Protein AF-A0A3L8PJF3-F1 (afdb_monomer_lite)

pLDDT: mean 75.53, std 24.1, range [25.02, 98.31]

Sequence (290 aa):
MTTEPALDAVAVATTVAVLASYVGVGGVGAWSGGLLLGVTAGIAARLGVRQVAVDRGLAPLRPAGDRLRGRIYVETRIRAPLDRVWALTQEPEQHARWDLRFGRIEPVGSDAGALRFSYSTLGVAGQGVHVGDRWRQSGGATSSLRFASSHRLSPIAEGAGYWRYEPSGEGLRFLTGYDYRPRYPHIDLVFRPLMAWATAWSFDRLRLWAERHQRPGRSLVVAFADFGVRCATVAVAGVAGDGLTAAAAAILMRWVPVLPCVPSASRCLRHPPDARSGTAPQALATLEDA

Structure (mmCIF, N/CA/C/O backbone):
data_AF-A0A3L8PJF3-F1
#
_entry.id   AF-A0A3L8PJF3-F1
#
loop_
_atom_site.group_PDB
_atom_site.id
_atom_site.type_symbol
_atom_site.label_atom_id
_atom_site.label_alt_id
_atom_site.label_comp_id
_atom_site.label_asym_id
_atom_site.label_entity_id
_atom_site.label_seq_id
_atom_site.pdbx_PDB_ins_code
_atom_site.Cartn_x
_atom_site.Cartn_y
_atom_site.Cartn_z
_atom_site.occupancy
_atom_site.B_iso_or_equiv
_atom_site.auth_seq_id
_atom_site.auth_comp_id
_atom_site.auth_asym_id
_atom_site.auth_atom_id
_atom_site.pdbx_PDB_model_num
ATOM 1 N N . MET A 1 1 ? 47.498 5.728 -20.083 1.00 35.44 1 MET A N 1
ATOM 2 C CA . MET A 1 1 ? 46.349 6.653 -20.114 1.00 35.44 1 MET A CA 1
ATOM 3 C C . MET A 1 1 ? 45.293 6.008 -20.995 1.00 35.44 1 MET A C 1
ATOM 5 O O . MET A 1 1 ? 45.396 6.083 -22.209 1.00 35.44 1 MET A O 1
ATOM 9 N N . THR A 1 2 ? 44.378 5.253 -20.396 1.00 27.25 2 THR A N 1
ATOM 10 C CA . THR A 1 2 ? 43.289 4.555 -21.095 1.00 27.25 2 THR A CA 1
ATOM 11 C C . THR A 1 2 ? 42.023 4.836 -20.306 1.00 27.25 2 THR A C 1
ATOM 13 O O . THR A 1 2 ? 41.917 4.462 -19.141 1.00 27.25 2 THR A O 1
ATOM 16 N N . THR A 1 3 ? 41.140 5.605 -20.927 1.00 31.31 3 THR A N 1
ATOM 17 C CA . THR A 1 3 ? 39.833 6.044 -20.442 1.00 31.31 3 THR A CA 1
ATOM 18 C C . THR A 1 3 ? 38.903 4.854 -20.199 1.00 31.31 3 THR A C 1
ATOM 20 O O . THR A 1 3 ? 38.821 3.959 -21.039 1.00 31.31 3 THR A O 1
ATOM 23 N N . GLU A 1 4 ? 38.205 4.863 -19.059 1.00 28.17 4 GLU A N 1
ATOM 24 C CA . GLU A 1 4 ? 37.048 4.005 -18.765 1.00 28.17 4 GLU A CA 1
ATOM 25 C C . GLU A 1 4 ? 36.000 4.073 -19.889 1.00 28.17 4 GLU A C 1
ATOM 27 O O . GLU A 1 4 ? 35.757 5.163 -20.419 1.00 28.17 4 GLU A O 1
ATOM 32 N N . PRO A 1 5 ? 35.292 2.975 -20.212 1.00 33.34 5 PRO A N 1
ATOM 33 C CA . PRO A 1 5 ? 34.016 3.098 -20.886 1.00 33.34 5 PRO A CA 1
ATOM 34 C C . PRO A 1 5 ? 32.988 3.586 -19.860 1.00 33.34 5 PRO A C 1
ATOM 36 O O . PRO A 1 5 ? 32.660 2.892 -18.897 1.00 33.34 5 PRO A O 1
ATOM 39 N N . ALA A 1 6 ? 32.497 4.805 -20.075 1.00 33.62 6 ALA A N 1
ATOM 40 C CA . ALA A 1 6 ? 31.313 5.329 -19.423 1.00 33.62 6 ALA A CA 1
ATOM 41 C C . ALA A 1 6 ? 30.165 4.323 -19.597 1.00 33.62 6 ALA A C 1
ATOM 43 O O . ALA A 1 6 ? 29.624 4.163 -20.686 1.00 33.62 6 ALA A O 1
ATOM 44 N N . LEU A 1 7 ? 29.804 3.624 -18.520 1.00 34.00 7 LEU A N 1
ATOM 45 C CA . LEU A 1 7 ? 28.511 2.960 -18.417 1.00 34.00 7 LEU A CA 1
ATOM 46 C C . LEU A 1 7 ? 27.452 4.062 -18.511 1.00 34.00 7 LEU A C 1
ATOM 48 O O . LEU A 1 7 ? 27.273 4.861 -17.592 1.00 34.00 7 LEU A O 1
ATOM 52 N N . ASP A 1 8 ? 26.852 4.136 -19.696 1.00 36.09 8 ASP A N 1
ATOM 53 C CA . ASP A 1 8 ? 26.088 5.256 -20.218 1.00 36.09 8 ASP A CA 1
ATOM 54 C C . ASP A 1 8 ? 25.075 5.823 -19.223 1.00 36.09 8 ASP A C 1
ATOM 56 O O . ASP A 1 8 ? 24.113 5.167 -18.809 1.00 36.09 8 ASP A O 1
ATOM 60 N N . ALA A 1 9 ? 25.223 7.116 -18.928 1.00 29.33 9 ALA A N 1
ATOM 61 C CA . ALA A 1 9 ? 24.241 7.918 -18.200 1.00 29.33 9 ALA A CA 1
ATOM 62 C C . ALA A 1 9 ? 22.819 7.801 -18.798 1.00 29.33 9 ALA A C 1
ATOM 64 O O . ALA A 1 9 ? 21.826 7.971 -18.089 1.00 29.33 9 ALA A O 1
ATOM 65 N N . VAL A 1 10 ? 22.716 7.439 -20.082 1.00 31.62 10 VAL A N 1
ATOM 66 C CA . VAL A 1 10 ? 21.469 7.149 -20.803 1.00 31.62 10 VAL A CA 1
ATOM 67 C C . VAL A 1 10 ? 20.796 5.863 -20.304 1.00 31.62 10 VAL A C 1
ATOM 69 O O . VAL A 1 10 ? 19.583 5.861 -20.094 1.00 31.62 10 VAL A O 1
ATOM 72 N N . ALA A 1 11 ? 21.543 4.790 -20.027 1.00 31.17 11 ALA A N 1
ATOM 73 C CA . ALA A 1 11 ? 20.995 3.535 -19.500 1.00 31.17 11 ALA A CA 1
ATOM 74 C C . ALA A 1 11 ? 20.470 3.702 -18.061 1.00 31.17 11 ALA A C 1
ATOM 76 O O . ALA A 1 11 ? 19.409 3.179 -17.697 1.00 31.17 11 ALA A O 1
ATOM 77 N N . VAL A 1 12 ? 21.168 4.513 -17.260 1.00 33.22 12 VAL A N 1
ATOM 78 C CA . VAL A 1 12 ? 20.755 4.872 -15.896 1.00 33.22 12 VAL A CA 1
ATOM 79 C C . VAL A 1 12 ? 19.502 5.754 -15.916 1.00 33.22 12 VAL A C 1
ATOM 81 O O . VAL A 1 12 ? 18.532 5.454 -15.220 1.00 33.22 12 VAL A O 1
ATOM 84 N N . ALA A 1 13 ? 19.462 6.792 -16.758 1.00 30.42 13 ALA A N 1
ATOM 85 C CA . ALA A 1 13 ? 18.288 7.654 -16.915 1.00 30.42 13 ALA A CA 1
ATOM 86 C C . ALA A 1 13 ? 17.052 6.880 -17.412 1.00 30.42 13 ALA A C 1
ATOM 88 O O . ALA A 1 13 ? 15.938 7.099 -16.932 1.00 30.42 13 ALA A O 1
ATOM 89 N N . THR A 1 14 ? 17.258 5.916 -18.310 1.00 33.94 14 THR A N 1
ATOM 90 C CA . THR A 1 14 ? 16.206 5.056 -18.865 1.00 33.94 14 THR A CA 1
ATOM 91 C C . THR A 1 14 ? 15.638 4.102 -17.812 1.00 33.94 14 THR A C 1
ATOM 93 O O . THR A 1 14 ? 14.421 3.983 -17.668 1.00 33.94 14 THR A O 1
ATOM 96 N N . THR A 1 15 ? 16.496 3.500 -16.986 1.00 35.62 15 THR A N 1
ATOM 97 C CA . THR A 1 15 ? 16.074 2.653 -15.855 1.00 35.62 15 THR A CA 1
ATOM 98 C C . THR A 1 15 ? 15.269 3.453 -14.822 1.00 35.62 15 THR A C 1
ATOM 100 O O . THR A 1 15 ? 14.245 2.989 -14.318 1.00 35.62 15 THR A O 1
ATOM 103 N N . VAL A 1 16 ? 15.674 4.699 -14.554 1.00 36.19 16 VAL A N 1
ATOM 104 C CA . VAL A 1 16 ? 14.962 5.617 -13.649 1.00 36.19 16 VAL A CA 1
ATOM 105 C C . VAL A 1 16 ? 13.602 6.042 -14.220 1.00 36.19 16 VAL A C 1
ATOM 107 O O . VAL A 1 16 ? 12.627 6.111 -13.472 1.00 36.19 16 VAL A O 1
ATOM 110 N N . ALA A 1 17 ? 13.484 6.256 -15.534 1.00 32.19 17 ALA A N 1
ATOM 111 C CA . ALA A 1 17 ? 12.207 6.548 -16.192 1.00 32.19 17 ALA A CA 1
ATOM 112 C C . ALA A 1 17 ? 11.227 5.354 -16.150 1.00 32.19 17 ALA A C 1
ATOM 114 O O . ALA A 1 17 ? 10.015 5.539 -15.984 1.00 32.19 17 ALA A O 1
ATOM 115 N N . VAL A 1 18 ? 11.738 4.120 -16.225 1.00 38.31 18 VAL A N 1
ATOM 116 C CA . VAL A 1 18 ? 10.933 2.892 -16.087 1.00 38.31 18 VAL A CA 1
ATOM 117 C C . VAL A 1 18 ? 10.467 2.677 -14.637 1.00 38.31 18 VAL A C 1
ATOM 119 O O . VAL A 1 18 ? 9.316 2.313 -14.395 1.00 38.31 18 VAL A O 1
ATOM 122 N N . LEU A 1 19 ? 11.300 3.009 -13.647 1.00 40.03 19 LEU A N 1
ATOM 123 C CA . LEU A 1 19 ? 10.879 3.041 -12.241 1.00 40.03 19 LEU A CA 1
ATOM 124 C C . LEU A 1 19 ? 9.824 4.136 -11.991 1.00 40.03 19 LEU A C 1
ATOM 126 O O . LEU A 1 19 ? 8.804 3.880 -11.352 1.00 40.03 19 LEU A O 1
ATOM 130 N N . ALA A 1 20 ? 10.004 5.335 -12.552 1.00 40.22 20 ALA A N 1
ATOM 131 C CA . ALA A 1 20 ? 9.060 6.448 -12.405 1.00 40.22 20 ALA A CA 1
ATOM 132 C C . ALA A 1 20 ? 7.691 6.177 -13.062 1.00 40.22 20 ALA A C 1
ATOM 134 O O . ALA A 1 20 ? 6.655 6.612 -12.548 1.00 40.22 20 ALA A O 1
ATOM 135 N N . SER A 1 21 ? 7.663 5.426 -14.167 1.00 39.44 21 SER A N 1
ATOM 136 C CA . SER A 1 21 ? 6.420 5.033 -14.848 1.00 39.44 21 SER A CA 1
ATOM 137 C C . SER A 1 21 ? 5.607 3.989 -14.073 1.00 39.44 21 SER A C 1
ATOM 139 O O . SER A 1 21 ? 4.381 4.006 -14.173 1.00 39.44 21 SER A O 1
ATOM 141 N N . TYR A 1 22 ? 6.231 3.180 -13.208 1.00 37.09 22 TYR A N 1
ATOM 142 C CA . TYR A 1 22 ? 5.516 2.317 -12.253 1.00 37.09 22 TYR A CA 1
ATOM 143 C C . TYR A 1 22 ? 4.959 3.071 -11.040 1.00 37.09 22 TYR A C 1
ATOM 145 O O . TYR A 1 22 ? 3.891 2.723 -10.526 1.00 37.09 22 TYR A O 1
ATOM 153 N N . VAL A 1 23 ? 5.655 4.115 -10.580 1.00 41.84 23 VAL A N 1
ATOM 154 C CA . VAL A 1 23 ? 5.246 4.891 -9.394 1.00 41.84 23 VAL A CA 1
ATOM 155 C C . VAL A 1 23 ? 4.112 5.878 -9.720 1.00 41.84 23 VAL A C 1
ATOM 157 O O . VAL A 1 23 ? 3.383 6.310 -8.827 1.00 41.84 23 VAL A O 1
ATOM 160 N N . GLY A 1 24 ? 3.861 6.180 -10.999 1.00 36.53 24 GLY A N 1
ATOM 161 C CA . GLY A 1 24 ? 2.730 7.024 -11.396 1.00 36.53 24 GLY A CA 1
ATOM 162 C C . GLY A 1 24 ? 2.771 8.404 -10.734 1.00 36.53 24 GLY A C 1
ATOM 163 O O . GLY A 1 24 ? 1.733 8.922 -10.325 1.00 36.53 24 GLY A O 1
ATOM 164 N N . VAL A 1 25 ? 3.965 8.990 -10.592 1.00 38.72 25 VAL A N 1
ATOM 165 C CA . VAL A 1 25 ? 4.113 10.370 -10.117 1.00 38.72 25 VAL A CA 1
ATOM 166 C C . VAL A 1 25 ? 3.904 11.291 -11.313 1.00 38.72 25 VAL A C 1
ATOM 168 O O . VAL A 1 25 ? 4.781 11.481 -12.156 1.00 38.72 25 VAL A O 1
ATOM 171 N N . GLY A 1 26 ? 2.692 11.825 -11.433 1.00 30.09 26 GLY A N 1
ATOM 172 C CA . GLY A 1 26 ? 2.465 13.036 -12.205 1.00 30.09 26 GLY A CA 1
ATOM 173 C C . GLY A 1 26 ? 3.088 14.210 -11.457 1.00 30.09 26 GLY A C 1
ATOM 174 O O . GLY A 1 26 ? 2.596 14.577 -10.398 1.00 30.09 26 GLY A O 1
ATOM 175 N N . GLY A 1 27 ? 4.165 14.765 -12.014 1.00 31.06 27 GLY A N 1
ATOM 176 C CA . GLY A 1 27 ? 4.664 16.099 -11.687 1.00 31.06 27 GLY A CA 1
ATOM 177 C C . GLY A 1 27 ? 5.506 16.221 -10.420 1.00 31.06 27 GLY A C 1
ATOM 178 O O . GLY A 1 27 ? 5.014 16.733 -9.431 1.00 31.06 27 GLY A O 1
ATOM 179 N N . VAL A 1 28 ? 6.794 15.871 -10.490 1.00 29.72 28 VAL A N 1
ATOM 180 C CA . VAL A 1 28 ? 7.882 16.660 -9.878 1.00 29.72 28 VAL A CA 1
ATOM 181 C C . VAL A 1 28 ? 9.132 16.443 -10.733 1.00 29.72 28 VAL A C 1
ATOM 183 O O . VAL A 1 28 ? 9.409 15.317 -11.147 1.00 29.72 28 VAL A O 1
ATOM 186 N N . GLY A 1 29 ? 9.827 17.533 -11.058 1.00 25.98 29 GLY A N 1
ATOM 187 C CA . GLY A 1 29 ? 11.026 17.545 -11.888 1.00 25.98 29 GLY A CA 1
ATOM 188 C C . GLY A 1 29 ? 12.143 16.636 -11.374 1.00 25.98 29 GLY A C 1
ATOM 189 O O . GLY A 1 29 ? 12.217 16.302 -10.194 1.00 25.98 29 GLY A O 1
ATOM 190 N N . ALA A 1 30 ? 12.983 16.236 -12.327 1.00 28.84 30 ALA A N 1
ATOM 191 C CA . ALA A 1 30 ? 14.183 15.426 -12.181 1.00 28.84 30 ALA A CA 1
ATOM 192 C C . ALA A 1 30 ? 14.986 15.744 -10.914 1.00 28.84 30 ALA A C 1
ATOM 194 O O . ALA A 1 30 ? 15.246 16.912 -10.697 1.00 28.84 30 ALA A O 1
ATOM 195 N N . TRP A 1 31 ? 15.377 14.716 -10.145 1.00 25.02 31 TRP A N 1
ATOM 196 C CA . TRP A 1 31 ? 16.710 14.486 -9.551 1.00 25.02 31 TRP A CA 1
ATOM 197 C C . TRP A 1 31 ? 16.742 13.071 -8.913 1.00 25.02 31 TRP A C 1
ATOM 199 O O . TRP A 1 31 ? 16.015 12.769 -7.971 1.00 25.02 31 TRP A O 1
ATOM 209 N N . SER A 1 32 ? 17.580 12.197 -9.489 1.00 29.42 32 SER A N 1
ATOM 210 C CA . SER A 1 32 ? 18.227 10.996 -8.911 1.00 29.42 32 SER A CA 1
ATOM 211 C C . SER A 1 32 ? 17.404 9.996 -8.065 1.00 29.42 32 SER A C 1
ATOM 213 O O . SER A 1 32 ? 17.525 9.939 -6.844 1.00 29.42 32 SER A O 1
ATOM 215 N N . GLY A 1 33 ? 16.701 9.071 -8.733 1.00 27.11 33 GLY A N 1
ATOM 216 C CA . GLY A 1 33 ? 16.099 7.856 -8.144 1.00 27.11 33 GLY A CA 1
ATOM 217 C C . GLY A 1 33 ? 17.041 6.642 -8.040 1.00 27.11 33 GLY A C 1
ATOM 218 O O . GLY A 1 33 ? 16.577 5.507 -8.076 1.00 27.11 33 GLY A O 1
ATOM 219 N N . GLY A 1 34 ? 18.357 6.867 -7.957 1.00 29.66 34 GLY A N 1
ATOM 220 C CA . GLY A 1 34 ? 19.388 5.817 -7.990 1.00 29.66 34 GLY A CA 1
ATOM 221 C C . GLY A 1 34 ? 19.959 5.380 -6.634 1.00 29.66 34 GLY A C 1
ATOM 222 O O . GLY A 1 34 ? 20.852 4.544 -6.613 1.00 29.66 34 GLY A O 1
ATOM 223 N N . LEU A 1 35 ? 19.489 5.915 -5.499 1.00 30.55 35 LEU A N 1
ATOM 224 C CA . LEU A 1 35 ? 20.190 5.743 -4.212 1.00 30.55 35 LEU A CA 1
ATOM 225 C C . LEU A 1 35 ? 19.340 5.216 -3.038 1.00 30.55 35 LEU A C 1
ATOM 227 O O . LEU A 1 35 ? 19.853 5.102 -1.927 1.00 30.55 35 LEU A O 1
ATOM 231 N N . LEU A 1 36 ? 18.060 4.872 -3.239 1.00 29.52 36 LEU A N 1
ATOM 232 C CA . LEU A 1 36 ? 17.155 4.588 -2.109 1.00 29.52 36 LEU A CA 1
ATOM 233 C C . LEU A 1 36 ? 17.135 3.134 -1.598 1.00 29.52 36 LEU A C 1
ATOM 235 O O . LEU A 1 36 ? 16.517 2.877 -0.569 1.00 29.52 36 LEU A O 1
ATOM 239 N N . LEU A 1 37 ? 17.817 2.192 -2.259 1.00 33.16 37 LEU A N 1
ATOM 240 C CA . LEU A 1 37 ? 17.899 0.790 -1.803 1.00 33.16 37 LEU A CA 1
ATOM 241 C C . LEU A 1 37 ? 19.305 0.361 -1.340 1.00 33.16 37 LEU A C 1
ATOM 243 O O . LEU A 1 37 ? 19.429 -0.647 -0.652 1.00 33.16 37 LEU A O 1
ATOM 247 N N . GLY A 1 38 ? 20.357 1.132 -1.651 1.00 27.36 38 GLY A N 1
ATOM 248 C CA . GLY A 1 38 ? 21.744 0.810 -1.271 1.00 27.36 38 GLY A CA 1
ATOM 249 C C . GLY A 1 38 ? 22.251 1.481 0.014 1.00 27.36 38 GLY A C 1
ATOM 250 O O . GLY A 1 38 ? 23.134 0.946 0.681 1.00 27.36 38 GLY A O 1
ATOM 251 N N . VAL A 1 39 ? 21.696 2.634 0.407 1.00 33.47 39 VAL A N 1
ATOM 252 C CA . VAL A 1 39 ? 22.248 3.444 1.516 1.00 33.47 39 VAL A CA 1
ATOM 253 C C . VAL A 1 39 ? 21.739 3.007 2.894 1.00 33.47 39 VAL A C 1
ATOM 255 O O . VAL A 1 39 ? 22.465 3.103 3.881 1.00 33.47 39 VAL A O 1
ATOM 258 N N . THR A 1 40 ? 20.533 2.448 2.989 1.00 32.94 40 THR A N 1
ATOM 259 C CA . THR A 1 40 ? 19.962 1.987 4.266 1.00 32.94 40 THR A CA 1
ATOM 260 C C . THR A 1 40 ? 20.614 0.703 4.786 1.00 32.94 40 THR A C 1
ATOM 262 O O . THR A 1 40 ? 20.827 0.583 5.991 1.00 32.94 40 THR A O 1
ATOM 265 N N . ALA A 1 41 ? 21.019 -0.218 3.904 1.00 33.25 41 ALA A N 1
ATOM 266 C CA . ALA A 1 41 ? 21.713 -1.448 4.299 1.00 33.25 41 ALA A CA 1
ATOM 267 C C . ALA A 1 41 ? 23.195 -1.212 4.672 1.00 33.25 41 ALA A C 1
ATOM 269 O O . ALA A 1 41 ? 23.709 -1.844 5.593 1.00 33.25 41 ALA A O 1
ATOM 270 N N . GLY A 1 42 ? 23.872 -0.259 4.016 1.00 27.48 42 GLY A N 1
ATOM 271 C CA . GLY A 1 42 ? 25.294 0.034 4.253 1.00 27.48 42 GLY A CA 1
ATOM 272 C C . GLY A 1 42 ? 25.599 0.776 5.563 1.00 27.48 42 GLY A C 1
ATOM 273 O O . GLY A 1 42 ? 26.692 0.635 6.111 1.00 27.48 42 GLY A O 1
ATOM 274 N N . ILE A 1 43 ? 24.642 1.538 6.104 1.00 38.72 43 ILE A N 1
ATOM 275 C CA . ILE A 1 43 ? 24.817 2.285 7.365 1.00 38.72 43 ILE A CA 1
ATOM 276 C C . ILE A 1 43 ? 24.548 1.392 8.590 1.00 38.72 43 ILE A C 1
ATOM 278 O O . ILE A 1 43 ? 25.207 1.540 9.620 1.00 38.72 43 ILE A O 1
ATOM 282 N N . ALA A 1 44 ? 23.644 0.412 8.473 1.00 35.59 44 ALA A N 1
ATOM 283 C CA . ALA A 1 44 ? 23.288 -0.496 9.566 1.00 35.59 44 ALA A CA 1
ATOM 284 C C . ALA A 1 44 ? 24.449 -1.417 9.995 1.00 35.59 44 ALA A C 1
ATOM 286 O O . ALA A 1 44 ? 24.601 -1.696 11.182 1.00 35.59 44 ALA A O 1
ATOM 287 N N . ALA A 1 45 ? 25.319 -1.821 9.063 1.00 33.69 45 ALA A N 1
ATOM 288 C CA . ALA A 1 45 ? 26.478 -2.666 9.366 1.00 33.69 45 ALA A CA 1
ATOM 289 C C . ALA A 1 45 ? 27.615 -1.926 10.105 1.00 33.69 45 ALA A C 1
ATOM 291 O O . ALA A 1 45 ? 28.467 -2.569 10.713 1.00 33.69 45 ALA A O 1
ATOM 292 N N . ARG A 1 46 ? 27.640 -0.582 10.082 1.00 35.34 46 ARG A N 1
ATOM 293 C CA . ARG A 1 46 ? 28.743 0.229 10.637 1.00 35.34 46 ARG A CA 1
ATOM 294 C C . ARG A 1 46 ? 28.509 0.794 12.040 1.00 35.34 46 ARG A C 1
ATOM 296 O O . ARG A 1 46 ? 29.457 1.309 12.619 1.00 35.34 46 ARG A O 1
ATOM 303 N N . LEU A 1 47 ? 27.295 0.726 12.595 1.00 34.91 47 LEU A N 1
ATOM 304 C CA . LEU A 1 47 ? 26.941 1.515 13.790 1.00 34.91 47 LEU A CA 1
ATOM 305 C C . LEU A 1 47 ? 26.751 0.744 15.105 1.00 34.91 47 LEU A C 1
ATOM 307 O O . LEU A 1 47 ? 26.372 1.378 16.083 1.00 34.91 47 LEU A O 1
ATOM 311 N N . GLY A 1 48 ? 27.043 -0.562 15.173 1.00 33.38 48 GLY A N 1
ATOM 312 C CA . GLY A 1 48 ? 27.256 -1.286 16.445 1.00 33.38 48 GLY A CA 1
ATOM 313 C C . GLY A 1 48 ? 26.280 -0.937 17.584 1.00 33.38 48 GLY A C 1
ATOM 314 O O . GLY A 1 48 ? 26.706 -0.634 18.698 1.00 33.38 48 GLY A O 1
ATOM 315 N N . VAL A 1 49 ? 24.975 -0.896 17.298 1.00 35.31 49 VAL A N 1
ATOM 316 C CA . VAL A 1 49 ? 23.992 -0.260 18.187 1.00 35.31 49 VAL A CA 1
ATOM 317 C C . VAL A 1 49 ? 23.647 -1.176 19.365 1.00 35.31 49 VAL A C 1
ATOM 319 O O . VAL A 1 49 ? 22.912 -2.150 19.213 1.00 35.31 49 VAL A O 1
ATOM 322 N N . ARG A 1 50 ? 24.136 -0.831 20.564 1.00 29.05 50 ARG A N 1
ATOM 323 C CA . ARG A 1 50 ? 23.557 -1.282 21.841 1.00 29.05 50 ARG A CA 1
ATOM 324 C C . ARG A 1 50 ? 22.287 -0.481 22.150 1.00 29.05 50 ARG A C 1
ATOM 326 O O . ARG A 1 50 ? 22.215 0.712 21.857 1.00 29.05 50 ARG A O 1
ATOM 333 N N . GLN A 1 51 ? 21.292 -1.152 22.734 1.00 28.02 51 GLN A N 1
ATOM 334 C CA . GLN A 1 51 ? 20.016 -0.554 23.128 1.00 28.02 51 GLN A CA 1
ATOM 335 C C . GLN A 1 51 ? 20.219 0.595 24.123 1.00 28.02 51 GLN A C 1
ATOM 337 O O . GLN A 1 51 ? 20.917 0.443 25.121 1.00 28.02 51 GLN A O 1
ATOM 342 N N . VAL A 1 52 ? 19.564 1.726 23.863 1.00 29.47 52 VAL A N 1
ATOM 343 C CA . VAL A 1 52 ? 19.387 2.804 24.839 1.00 29.47 52 VAL A CA 1
ATOM 344 C C . VAL A 1 52 ? 17.890 2.936 25.079 1.00 29.47 52 VAL A C 1
ATOM 346 O O . VAL A 1 52 ? 17.136 3.220 24.148 1.00 29.47 52 VAL A O 1
ATOM 349 N N . ALA A 1 53 ? 17.472 2.695 26.319 1.00 30.55 53 ALA A N 1
ATOM 350 C CA . ALA A 1 53 ? 16.142 3.033 26.798 1.00 30.55 53 ALA A CA 1
ATOM 351 C C . ALA A 1 53 ? 16.018 4.559 26.852 1.00 30.55 53 ALA A C 1
ATOM 353 O O . ALA A 1 53 ? 16.882 5.214 27.434 1.00 30.55 53 ALA A O 1
ATOM 354 N N . VAL A 1 54 ? 14.974 5.131 26.248 1.00 32.91 54 VAL A N 1
ATOM 355 C CA . VAL A 1 54 ? 14.654 6.548 26.442 1.00 32.91 54 VAL A CA 1
ATOM 356 C C . VAL A 1 54 ? 13.164 6.730 26.693 1.00 32.91 54 VAL A C 1
ATOM 358 O O . VAL A 1 54 ? 12.317 6.324 25.901 1.00 32.91 54 VAL A O 1
ATOM 361 N N . ASP A 1 55 ? 12.968 7.338 27.854 1.00 28.47 55 ASP A N 1
ATOM 362 C CA . ASP A 1 55 ? 11.871 8.049 28.490 1.00 28.47 55 ASP A CA 1
ATOM 363 C C . ASP A 1 55 ? 10.549 8.324 27.760 1.00 28.47 55 ASP A C 1
ATOM 365 O O . ASP A 1 55 ? 10.480 8.718 26.593 1.00 28.47 55 ASP A O 1
ATOM 369 N N . ARG A 1 56 ? 9.483 8.194 28.559 1.00 40.06 56 ARG A N 1
ATOM 370 C CA . ARG A 1 56 ? 8.084 8.485 2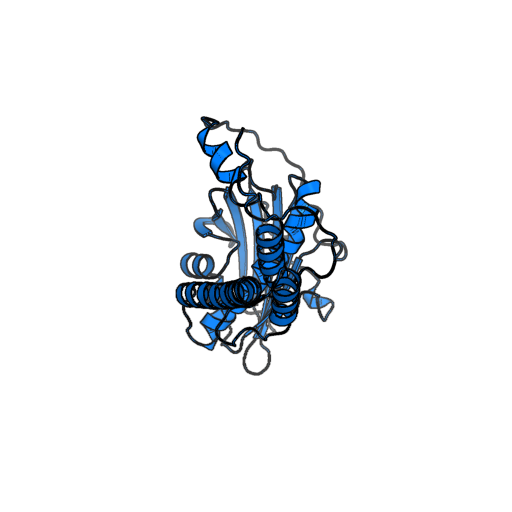8.238 1.00 40.06 56 ARG A CA 1
ATOM 371 C C . ARG A 1 56 ? 7.818 9.980 28.416 1.00 40.06 56 ARG A C 1
ATOM 373 O O . ARG A 1 56 ? 7.803 10.475 29.536 1.00 40.06 56 ARG A O 1
ATOM 380 N N . GLY A 1 57 ? 7.526 10.681 27.326 1.00 34.31 57 GLY A N 1
ATOM 381 C CA . GLY A 1 57 ? 7.014 12.049 27.398 1.00 34.31 57 GLY A CA 1
ATOM 382 C C . GLY A 1 57 ? 7.036 12.750 26.050 1.00 34.31 57 GLY A C 1
ATOM 383 O O . GLY A 1 57 ? 7.925 13.553 25.789 1.00 34.31 57 GLY A O 1
ATOM 384 N N . LEU A 1 58 ? 6.075 12.449 25.175 1.00 39.50 58 LEU A N 1
ATOM 385 C CA . LEU A 1 58 ? 5.893 13.171 23.914 1.00 39.50 58 LEU A CA 1
ATOM 386 C C . LEU A 1 58 ? 4.429 13.586 23.752 1.00 39.50 58 LEU A C 1
ATOM 388 O O . LEU A 1 58 ? 3.518 12.847 24.110 1.00 39.50 58 LEU A O 1
ATOM 392 N N . ALA A 1 59 ? 4.246 14.818 23.276 1.00 35.53 59 ALA A N 1
ATOM 393 C CA . ALA A 1 59 ? 2.967 15.512 23.194 1.00 35.53 59 ALA A CA 1
ATOM 394 C C . ALA A 1 59 ? 1.943 14.781 22.296 1.00 35.53 59 ALA A C 1
ATOM 396 O O . ALA A 1 59 ? 2.343 14.200 21.287 1.00 35.53 59 ALA A O 1
ATOM 397 N N . PRO A 1 60 ? 0.636 14.861 22.616 1.00 37.69 60 PRO A N 1
ATOM 398 C CA . PRO A 1 60 ? -0.407 14.126 21.907 1.00 37.69 60 PRO A CA 1
ATOM 399 C C . PRO A 1 60 ? -0.579 14.570 20.447 1.00 37.69 60 PRO A C 1
ATOM 401 O O . PRO A 1 60 ? -0.412 15.742 20.093 1.00 37.69 60 PRO A O 1
ATOM 404 N N . LEU A 1 61 ? -0.974 13.609 19.606 1.00 48.25 61 LEU A N 1
ATOM 405 C CA . LEU A 1 61 ? -1.364 13.812 18.210 1.00 48.25 61 LEU A CA 1
ATOM 406 C C . LEU A 1 61 ? -2.429 14.916 18.077 1.00 48.25 61 LEU A C 1
ATOM 408 O O . LEU A 1 61 ? -3.372 14.995 18.867 1.00 48.25 61 LEU A O 1
ATOM 412 N N . ARG A 1 62 ? -2.317 15.745 17.027 1.00 46.00 62 ARG A N 1
ATOM 413 C CA . ARG A 1 62 ? -3.348 16.743 16.690 1.00 46.00 62 ARG A CA 1
ATOM 414 C C . ARG A 1 62 ? -4.718 16.056 16.544 1.00 46.00 62 ARG A C 1
ATOM 416 O O . ARG A 1 62 ? -4.790 15.006 15.900 1.00 46.00 62 ARG A O 1
ATOM 423 N N . PRO A 1 63 ? -5.800 16.634 17.100 1.00 39.53 63 PRO A N 1
ATOM 424 C CA . PRO A 1 63 ? -7.113 16.005 17.090 1.00 39.53 63 PRO A CA 1
ATOM 425 C C . PRO A 1 63 ? -7.598 15.723 15.665 1.00 39.53 63 PRO A C 1
ATOM 427 O O . PRO A 1 63 ? -7.367 16.496 14.732 1.00 39.53 63 PRO A O 1
ATOM 430 N N . ALA A 1 64 ? -8.302 14.600 15.514 1.00 44.53 64 ALA A N 1
ATOM 431 C CA . ALA A 1 64 ? -8.906 14.131 14.273 1.00 44.53 64 ALA A CA 1
ATOM 432 C C . ALA A 1 64 ? -10.108 15.008 13.859 1.00 44.53 64 ALA A C 1
ATOM 434 O O . ALA A 1 64 ? -11.240 14.541 13.833 1.00 44.53 64 ALA A O 1
ATOM 435 N N . GLY A 1 65 ? -9.869 16.284 13.557 1.00 36.72 65 GLY A N 1
ATOM 436 C CA . GLY A 1 65 ? -10.911 17.248 13.193 1.00 36.72 65 GLY A CA 1
ATOM 437 C C . GLY A 1 65 ? -10.567 18.168 12.022 1.00 36.72 65 GLY A C 1
ATOM 438 O O . GLY A 1 65 ? -11.480 18.743 11.438 1.00 36.72 65 GLY A O 1
ATOM 439 N N . ASP A 1 66 ? -9.295 18.286 11.627 1.00 41.50 66 ASP A N 1
ATOM 440 C CA . ASP A 1 66 ? -8.897 19.282 10.628 1.00 41.50 66 ASP A CA 1
ATOM 441 C C . ASP A 1 66 ? -8.869 18.737 9.189 1.00 41.50 66 ASP A C 1
ATOM 443 O O . ASP A 1 66 ? -8.431 17.617 8.905 1.00 41.50 66 ASP A O 1
ATOM 447 N N . ARG A 1 67 ? -9.394 19.538 8.258 1.00 40.78 67 ARG A N 1
ATOM 448 C CA . ARG A 1 67 ? -9.631 19.191 6.847 1.00 40.78 67 ARG A CA 1
ATOM 449 C C . ARG A 1 67 ? -8.348 18.745 6.119 1.00 40.78 67 ARG A C 1
ATOM 451 O O . ARG A 1 67 ? -7.449 19.552 5.933 1.00 40.78 67 ARG A O 1
ATOM 458 N N . LEU A 1 68 ? -8.354 17.494 5.630 1.00 48.31 68 LEU A N 1
ATOM 459 C CA . LEU A 1 68 ? -7.696 16.834 4.466 1.00 48.31 68 LEU A CA 1
ATOM 460 C C . LEU A 1 68 ? -6.304 17.251 3.921 1.00 48.31 68 LEU A C 1
ATOM 462 O O . LEU A 1 68 ? -5.778 16.521 3.079 1.00 48.31 68 LEU A O 1
ATOM 466 N N . ARG A 1 69 ? -5.657 18.343 4.332 1.00 46.41 69 ARG A N 1
ATOM 467 C CA . ARG A 1 69 ? -4.339 18.717 3.795 1.00 46.41 69 ARG A CA 1
ATOM 468 C C . ARG A 1 69 ? -3.266 17.797 4.378 1.00 46.41 69 ARG A C 1
ATOM 470 O O . ARG A 1 69 ? -2.933 17.898 5.549 1.00 46.41 69 ARG A O 1
ATOM 477 N N . GLY A 1 70 ? -2.743 16.898 3.542 1.00 63.41 70 GLY A N 1
ATOM 478 C CA . GLY A 1 70 ? -1.678 15.953 3.896 1.00 63.41 70 GLY A CA 1
ATOM 479 C C . GLY A 1 70 ? -2.151 14.525 4.183 1.00 63.41 70 GLY A C 1
ATOM 480 O O . GLY A 1 70 ? -1.323 13.623 4.235 1.00 63.41 70 GLY A O 1
ATOM 481 N N . ARG A 1 71 ? -3.458 14.267 4.290 1.00 84.62 71 ARG A N 1
ATOM 482 C CA . ARG A 1 71 ? -3.970 12.913 4.555 1.00 84.62 71 ARG A CA 1
ATOM 483 C C . ARG A 1 71 ? -3.805 11.994 3.348 1.00 84.62 71 ARG A C 1
ATOM 485 O O . ARG A 1 71 ? -4.097 12.386 2.219 1.00 84.62 71 ARG A O 1
ATOM 492 N N . ILE A 1 72 ? -3.399 10.752 3.597 1.00 91.88 72 ILE A N 1
ATOM 493 C CA . ILE A 1 72 ? -3.395 9.699 2.582 1.00 91.88 72 ILE A CA 1
ATOM 494 C C . ILE A 1 72 ? -4.773 9.050 2.572 1.00 91.88 72 ILE A C 1
ATOM 496 O O . ILE A 1 72 ? -5.250 8.565 3.597 1.00 91.88 72 ILE A O 1
ATOM 500 N N . TYR A 1 73 ? -5.391 9.026 1.396 1.00 94.50 73 TYR A N 1
ATOM 501 C CA . TYR A 1 73 ? -6.635 8.319 1.147 1.00 94.50 73 TYR A CA 1
ATOM 502 C C . TYR A 1 73 ? -6.451 7.351 -0.017 1.00 94.50 73 TYR A C 1
ATOM 504 O O . TYR A 1 73 ? -5.861 7.708 -1.038 1.00 94.50 73 TYR A O 1
ATOM 512 N N . VAL A 1 74 ? -6.958 6.130 0.138 1.00 96.69 74 VAL A N 1
ATOM 513 C CA . VAL A 1 74 ? -6.992 5.121 -0.924 1.00 96.69 74 VAL A CA 1
ATOM 514 C C . VAL A 1 74 ? -8.289 4.333 -0.822 1.00 96.69 74 VAL A C 1
ATOM 516 O O . VAL A 1 74 ? -8.640 3.859 0.254 1.00 96.69 74 VAL A O 1
ATOM 519 N N . GLU A 1 75 ? -8.967 4.144 -1.948 1.00 96.50 75 GLU A N 1
ATOM 520 C CA . GLU A 1 75 ? -10.161 3.309 -2.069 1.00 96.50 75 GLU A CA 1
ATOM 521 C C . GLU A 1 75 ? -10.037 2.336 -3.245 1.00 96.50 75 GLU A C 1
ATOM 523 O O . GLU A 1 75 ? -9.526 2.674 -4.315 1.00 96.50 75 GLU A O 1
ATOM 528 N N . THR A 1 76 ? -10.553 1.124 -3.051 1.00 97.12 76 THR A N 1
ATOM 529 C CA . THR A 1 76 ? -10.750 0.132 -4.105 1.00 97.12 76 THR A CA 1
ATOM 530 C C . THR A 1 76 ? -12.119 -0.535 -3.976 1.00 97.12 76 THR A C 1
ATOM 532 O O . THR A 1 76 ? -12.683 -0.641 -2.885 1.00 97.12 76 THR A O 1
ATOM 535 N N . ARG A 1 77 ? -12.661 -1.008 -5.099 1.00 96.94 77 ARG A N 1
ATOM 536 C CA . ARG A 1 77 ? -13.855 -1.860 -5.117 1.00 96.94 77 ARG A CA 1
ATOM 537 C C . ARG A 1 77 ? -13.412 -3.311 -5.193 1.00 96.94 77 ARG A C 1
ATOM 539 O O . ARG A 1 77 ? -12.593 -3.654 -6.042 1.00 96.94 77 ARG A O 1
ATOM 546 N N . ILE A 1 78 ? -13.964 -4.147 -4.321 1.00 97.81 78 ILE A N 1
ATOM 547 C CA . ILE A 1 78 ? -13.650 -5.572 -4.253 1.00 97.81 78 ILE A CA 1
ATOM 548 C C . ILE A 1 78 ? -14.945 -6.357 -4.427 1.00 97.81 78 ILE A C 1
ATOM 550 O O . ILE A 1 78 ? -15.844 -6.273 -3.592 1.00 97.81 78 ILE A O 1
ATOM 554 N N . ARG A 1 79 ? -15.030 -7.145 -5.499 1.00 97.31 79 ARG A N 1
ATOM 555 C CA . ARG A 1 79 ? -16.124 -8.093 -5.758 1.00 97.31 79 ARG A CA 1
ATOM 556 C C . ARG A 1 79 ? -15.919 -9.377 -4.957 1.00 97.31 79 ARG A C 1
ATOM 558 O O . ARG A 1 79 ? -15.607 -10.434 -5.500 1.00 97.31 79 ARG A O 1
ATOM 565 N N . ALA A 1 80 ? -16.013 -9.248 -3.639 1.00 96.44 80 ALA A N 1
ATOM 566 C CA . ALA A 1 80 ? -15.948 -10.351 -2.695 1.00 96.44 80 ALA A CA 1
ATOM 567 C C . ALA A 1 80 ? -16.824 -10.046 -1.466 1.00 96.44 80 ALA A C 1
ATOM 569 O O . ALA A 1 80 ? -17.021 -8.870 -1.142 1.00 96.44 80 ALA A O 1
ATOM 570 N N . PRO A 1 81 ? -17.311 -11.075 -0.749 1.00 94.06 81 PRO A N 1
ATOM 571 C CA . PRO A 1 81 ? -18.059 -10.880 0.489 1.00 94.06 81 PRO A CA 1
ATOM 572 C C . PRO A 1 81 ? -17.242 -10.130 1.548 1.00 94.06 81 PRO A C 1
ATOM 574 O O . PRO A 1 81 ? -16.030 -10.342 1.665 1.00 94.06 81 PRO A O 1
ATOM 577 N N . LEU A 1 82 ? -17.920 -9.316 2.365 1.00 93.94 82 LEU A N 1
ATOM 578 C CA . LEU A 1 82 ? -17.299 -8.556 3.458 1.00 93.94 82 LEU A CA 1
ATOM 579 C C . LEU A 1 82 ? -16.485 -9.451 4.382 1.00 93.94 82 LEU A C 1
ATOM 581 O O . LEU A 1 82 ? -15.334 -9.135 4.661 1.00 93.94 82 LEU A O 1
ATOM 585 N N . ASP A 1 83 ? -17.041 -10.591 4.776 1.00 92.94 83 ASP A N 1
ATOM 586 C CA . ASP A 1 83 ? -16.402 -11.534 5.695 1.00 92.94 83 ASP A CA 1
ATOM 587 C C . ASP A 1 83 ? -15.055 -12.037 5.178 1.00 92.94 83 ASP A C 1
ATOM 589 O O . ASP A 1 83 ? -14.098 -12.178 5.940 1.00 92.94 83 ASP A O 1
ATOM 593 N N . ARG A 1 84 ? -14.947 -12.235 3.861 1.00 95.69 84 ARG A N 1
ATOM 594 C CA . ARG A 1 84 ? -13.692 -12.631 3.230 1.00 95.69 84 ARG A CA 1
ATOM 595 C C . ARG A 1 84 ? -12.668 -11.508 3.297 1.00 95.69 84 ARG A C 1
ATOM 597 O O . ARG A 1 84 ? -11.529 -11.751 3.681 1.00 95.69 84 ARG A O 1
ATOM 604 N N . VAL A 1 85 ? -13.047 -10.290 2.911 1.00 96.75 85 VAL A N 1
ATOM 605 C CA . VAL A 1 85 ? -12.121 -9.148 2.942 1.00 96.75 85 VAL A CA 1
ATOM 606 C C . VAL A 1 85 ? -11.712 -8.835 4.380 1.00 96.75 85 VAL A C 1
ATOM 608 O O . VAL A 1 85 ? -10.535 -8.598 4.630 1.00 96.75 85 VAL A O 1
ATOM 611 N N . TRP A 1 86 ? -12.640 -8.916 5.332 1.00 94.38 86 TRP A N 1
ATOM 612 C CA . TRP A 1 86 ? -12.381 -8.765 6.761 1.00 94.38 86 TRP A CA 1
ATOM 613 C C . TRP A 1 86 ? -11.360 -9.788 7.265 1.00 94.38 86 TRP A C 1
ATOM 615 O O . TRP A 1 86 ? -10.369 -9.405 7.875 1.00 94.38 86 TRP A O 1
ATOM 625 N N . ALA A 1 87 ? -11.525 -11.074 6.944 1.00 94.19 87 ALA A N 1
ATOM 626 C CA . ALA A 1 87 ? -10.562 -12.103 7.339 1.00 94.19 87 ALA A CA 1
ATOM 627 C C . ALA A 1 87 ? -9.159 -11.846 6.755 1.00 94.19 87 ALA A C 1
ATOM 629 O O . ALA A 1 87 ? -8.169 -11.896 7.478 1.00 94.19 87 ALA A O 1
ATOM 630 N N . LEU A 1 88 ? -9.071 -11.496 5.464 1.00 96.38 88 LEU A N 1
ATOM 631 C CA . LEU A 1 88 ? -7.790 -11.207 4.801 1.00 96.38 88 LEU A CA 1
ATOM 632 C C . LEU A 1 88 ? -7.071 -9.972 5.375 1.00 96.38 88 LEU A C 1
ATOM 634 O O . LEU A 1 88 ? -5.862 -9.830 5.192 1.00 96.38 88 LEU A O 1
ATOM 638 N N . THR A 1 89 ? -7.813 -9.048 5.985 1.00 94.44 89 THR A N 1
ATOM 639 C CA . THR A 1 89 ? -7.308 -7.743 6.431 1.00 94.44 89 THR A CA 1
ATOM 640 C C . THR A 1 89 ? -7.074 -7.679 7.934 1.00 94.44 89 THR A C 1
ATOM 642 O O . THR A 1 89 ? -6.184 -6.954 8.352 1.00 94.44 89 THR A O 1
ATOM 645 N N . GLN A 1 90 ? -7.854 -8.398 8.746 1.00 91.50 90 GLN A N 1
ATOM 646 C CA . GLN A 1 90 ? -7.716 -8.386 10.205 1.00 91.50 90 GLN A CA 1
ATOM 647 C C . GLN A 1 90 ? -6.821 -9.511 10.743 1.00 91.50 90 GLN A C 1
ATOM 649 O O . GLN A 1 90 ? -6.277 -9.359 11.830 1.00 91.50 90 GLN A O 1
ATOM 654 N N . GLU A 1 91 ? -6.636 -10.617 10.011 1.00 91.19 91 GLU A N 1
ATOM 655 C CA . GLU A 1 91 ? -5.721 -11.687 10.433 1.00 91.19 91 GLU A CA 1
ATOM 656 C C . GLU A 1 91 ? -4.256 -11.271 10.174 1.00 91.19 91 GLU A C 1
ATOM 658 O O . GLU A 1 91 ? -3.889 -11.106 9.002 1.00 91.19 91 GLU A O 1
ATOM 663 N N . PRO A 1 92 ? -3.394 -11.133 11.205 1.00 89.50 92 PRO A N 1
ATOM 664 C CA . PRO A 1 92 ? -2.031 -10.602 11.062 1.00 89.50 92 PRO A CA 1
ATOM 665 C C . PRO A 1 92 ? -1.181 -11.328 10.015 1.00 89.50 92 PRO A C 1
ATOM 667 O O . PRO A 1 92 ? -0.530 -10.694 9.178 1.00 89.50 92 PRO A O 1
ATOM 670 N N . GLU A 1 93 ? -1.233 -12.663 10.007 1.00 89.50 93 GLU A N 1
ATOM 671 C CA . GLU A 1 93 ? -0.479 -13.484 9.055 1.00 89.50 93 GLU A CA 1
ATOM 672 C C . GLU A 1 93 ? -0.950 -13.287 7.613 1.00 89.50 93 GLU A C 1
ATOM 674 O O . GLU A 1 93 ? -0.163 -13.375 6.670 1.00 89.50 93 GLU A O 1
ATOM 679 N N . GLN A 1 94 ? -2.241 -13.025 7.411 1.00 93.44 94 GLN A N 1
ATOM 680 C CA . GLN A 1 94 ? -2.790 -12.782 6.081 1.00 93.44 94 GLN A CA 1
ATOM 681 C C . GLN A 1 94 ? -2.494 -11.354 5.633 1.00 93.44 94 GLN A C 1
ATOM 683 O O . GLN A 1 94 ? -2.078 -11.159 4.488 1.00 93.44 94 GLN A O 1
ATOM 688 N N . HIS A 1 95 ? -2.632 -10.384 6.540 1.00 92.94 95 HIS A N 1
ATOM 689 C CA . HIS A 1 95 ? -2.371 -8.970 6.293 1.00 92.94 95 HIS A CA 1
ATOM 690 C C . HIS A 1 95 ? -0.938 -8.738 5.800 1.00 92.94 95 HIS A C 1
ATOM 692 O O . HIS A 1 95 ? -0.741 -8.209 4.699 1.00 92.94 95 HIS A O 1
ATOM 698 N N . ALA A 1 96 ? 0.058 -9.250 6.526 1.00 90.81 96 ALA A N 1
ATOM 699 C CA . ALA A 1 96 ? 1.471 -9.102 6.169 1.00 90.81 96 ALA A CA 1
ATOM 700 C C . ALA A 1 96 ? 1.821 -9.662 4.773 1.00 90.81 96 ALA A C 1
ATOM 702 O O . ALA A 1 96 ? 2.795 -9.259 4.138 1.00 90.81 96 ALA A O 1
ATOM 703 N N . ARG A 1 97 ? 1.023 -10.598 4.239 1.00 92.50 97 ARG A N 1
ATOM 704 C CA . ARG A 1 97 ? 1.310 -11.209 2.934 1.00 92.50 97 ARG A CA 1
ATOM 705 C C . ARG A 1 97 ? 1.009 -10.286 1.770 1.00 92.50 97 ARG A C 1
ATOM 707 O O . ARG A 1 97 ? 1.688 -10.416 0.751 1.00 92.50 97 ARG A O 1
ATOM 714 N N . TRP A 1 98 ? -0.010 -9.432 1.857 1.00 94.12 98 TRP A N 1
ATOM 715 C CA . TRP A 1 98 ? -0.439 -8.583 0.738 1.00 94.12 98 TRP A CA 1
ATOM 716 C C . TRP A 1 98 ? -0.005 -7.123 0.870 1.00 94.12 98 TRP A C 1
ATOM 718 O O . TRP A 1 98 ? 0.210 -6.491 -0.169 1.00 94.12 98 TRP A O 1
ATOM 728 N N . ASP A 1 99 ? 0.174 -6.614 2.088 1.00 93.44 99 ASP A N 1
ATOM 729 C CA . ASP A 1 99 ? 0.468 -5.205 2.348 1.00 93.44 99 ASP A CA 1
ATOM 730 C C . ASP A 1 99 ? 1.970 -4.899 2.284 1.00 93.44 99 ASP A C 1
ATOM 732 O O . ASP A 1 99 ? 2.755 -5.404 3.075 1.00 93.44 99 ASP A O 1
ATOM 736 N N . LEU A 1 100 ? 2.388 -4.039 1.353 1.00 89.31 100 LEU A N 1
ATOM 737 C CA . LEU A 1 100 ? 3.791 -3.623 1.224 1.00 89.31 100 LEU A CA 1
ATOM 738 C C . LEU A 1 100 ? 4.291 -2.808 2.423 1.00 89.31 100 LEU A C 1
ATOM 740 O O . LEU A 1 100 ? 5.498 -2.664 2.608 1.00 89.31 100 LEU A O 1
ATOM 744 N N . ARG A 1 101 ? 3.376 -2.234 3.208 1.00 88.56 101 ARG A N 1
ATOM 745 C CA . ARG A 1 101 ? 3.710 -1.351 4.330 1.00 88.56 101 ARG A CA 1
ATOM 746 C C . ARG A 1 101 ? 4.048 -2.139 5.592 1.00 88.56 101 ARG A C 1
ATOM 748 O O . ARG A 1 101 ? 4.753 -1.611 6.451 1.00 88.56 101 ARG A O 1
ATOM 755 N N . PHE A 1 102 ? 3.588 -3.387 5.685 1.00 79.19 102 PHE A N 1
ATOM 756 C CA . PHE A 1 102 ? 3.749 -4.259 6.846 1.00 79.19 102 PHE A CA 1
ATOM 757 C C . PHE A 1 102 ? 4.388 -5.587 6.429 1.00 79.19 102 PHE A C 1
ATOM 759 O O . PHE A 1 102 ? 3.737 -6.424 5.816 1.00 79.19 102 PHE A O 1
ATOM 766 N N . GLY A 1 103 ? 5.662 -5.793 6.767 1.00 77.88 103 GLY A N 1
ATOM 767 C CA . GLY A 1 103 ? 6.366 -7.045 6.460 1.00 77.88 103 GLY A CA 1
ATOM 768 C C . GLY A 1 103 ? 6.037 -8.183 7.429 1.00 77.88 103 GLY A C 1
ATOM 769 O O . GLY A 1 103 ? 5.954 -9.343 7.031 1.00 77.88 103 GLY A O 1
ATOM 770 N N . ARG A 1 104 ? 5.847 -7.851 8.704 1.00 82.00 104 ARG A N 1
ATOM 771 C CA . ARG A 1 104 ? 5.484 -8.765 9.790 1.00 82.00 104 ARG A CA 1
ATOM 772 C C . ARG A 1 104 ? 4.617 -8.012 10.785 1.00 82.00 104 ARG A C 1
ATOM 774 O O . ARG A 1 104 ? 4.885 -6.841 11.049 1.00 82.00 104 ARG A O 1
ATOM 781 N N . ILE A 1 105 ? 3.607 -8.689 11.317 1.00 87.31 105 ILE A N 1
ATOM 782 C CA . ILE A 1 105 ? 2.679 -8.168 12.320 1.00 87.31 105 ILE A CA 1
ATOM 783 C C . ILE A 1 105 ? 2.544 -9.247 13.389 1.00 87.31 105 ILE A C 1
ATOM 785 O O . ILE A 1 105 ? 2.201 -10.381 13.061 1.00 87.31 105 ILE A O 1
ATOM 789 N N . GLU A 1 106 ? 2.831 -8.910 14.641 1.00 87.94 106 GLU A N 1
ATOM 790 C CA . GLU A 1 106 ? 2.777 -9.849 15.763 1.00 87.94 106 GLU A CA 1
ATOM 791 C C . GLU A 1 106 ? 1.851 -9.294 16.850 1.00 87.94 106 GLU A C 1
ATOM 793 O O . GLU A 1 106 ? 2.087 -8.188 17.348 1.00 87.94 106 GLU A O 1
ATOM 798 N N . PRO A 1 107 ? 0.781 -10.019 17.223 1.00 88.50 107 PRO A N 1
ATOM 799 C CA . PRO A 1 107 ? -0.046 -9.650 18.363 1.00 88.50 107 PRO A CA 1
ATOM 800 C C . PRO A 1 107 ? 0.786 -9.636 19.646 1.00 88.50 107 PRO A C 1
ATOM 802 O O . PRO A 1 107 ? 1.497 -10.593 19.941 1.00 88.50 107 PRO A O 1
ATOM 805 N N . VAL A 1 108 ? 0.680 -8.555 20.414 1.00 88.94 108 VAL A N 1
ATOM 806 C CA . VAL A 1 108 ? 1.363 -8.406 21.710 1.00 88.94 108 VAL A CA 1
ATOM 807 C C . VAL A 1 108 ? 0.386 -8.633 22.862 1.00 88.94 108 VAL A C 1
ATOM 809 O O . VAL A 1 108 ? 0.763 -9.162 23.903 1.00 88.94 108 VAL A O 1
ATOM 812 N N . GLY A 1 109 ? -0.881 -8.263 22.677 1.00 85.56 109 GLY A N 1
ATOM 813 C CA . GLY A 1 109 ? -1.937 -8.469 23.663 1.00 85.56 109 GLY A CA 1
ATOM 814 C C . GLY A 1 109 ? -3.204 -7.704 23.304 1.00 85.56 109 GLY A C 1
ATOM 815 O O . GLY A 1 109 ? -3.254 -7.003 22.294 1.00 85.56 109 GLY A O 1
ATOM 816 N N . SER A 1 110 ? -4.227 -7.820 24.143 1.00 83.19 110 SER A N 1
ATOM 817 C CA . SER A 1 110 ? -5.474 -7.064 24.016 1.00 83.19 110 SER A CA 1
ATOM 818 C C . SER A 1 110 ? -5.826 -6.401 25.337 1.00 83.19 110 SER A C 1
ATOM 820 O O . SER A 1 110 ? -5.716 -7.045 26.379 1.00 83.19 110 SER A O 1
ATOM 822 N N . ASP A 1 111 ? -6.293 -5.160 25.285 1.00 77.12 111 ASP A N 1
ATOM 823 C CA . ASP A 1 111 ? -6.758 -4.414 26.452 1.00 77.12 111 ASP A CA 1
ATOM 824 C C . ASP A 1 111 ? -8.034 -3.640 26.107 1.00 77.12 111 ASP A C 1
ATOM 826 O O . ASP A 1 111 ? -8.105 -3.016 25.051 1.00 77.12 111 ASP A O 1
ATOM 830 N N . ALA A 1 112 ? -9.058 -3.734 26.957 1.00 75.69 112 ALA A N 1
ATOM 831 C CA . ALA A 1 112 ? -10.355 -3.065 26.794 1.00 75.69 112 ALA A CA 1
ATOM 832 C C . ALA A 1 112 ? -10.983 -3.148 25.375 1.00 75.69 112 ALA A C 1
ATOM 834 O O . ALA A 1 112 ? -11.656 -2.224 24.924 1.00 75.69 112 ALA A O 1
ATOM 835 N N . GLY A 1 113 ? -10.771 -4.259 24.655 1.00 75.19 113 GLY A N 1
ATOM 836 C CA . GLY A 1 113 ? -11.270 -4.464 23.284 1.00 75.19 113 GLY A CA 1
ATOM 837 C C . GLY A 1 113 ? -10.357 -3.940 22.164 1.00 75.19 113 GLY A C 1
ATOM 838 O O . GLY A 1 113 ? -10.651 -4.162 20.991 1.00 75.19 113 GLY A O 1
ATOM 839 N N . ALA A 1 114 ? -9.232 -3.307 22.501 1.00 83.12 114 ALA A N 1
ATOM 840 C CA . ALA A 1 114 ? -8.184 -2.908 21.569 1.00 83.12 114 ALA A CA 1
ATOM 841 C C . ALA A 1 114 ? -7.071 -3.961 21.491 1.00 83.12 114 ALA A C 1
ATOM 843 O O . ALA A 1 114 ? -6.554 -4.411 22.514 1.00 83.12 114 ALA A O 1
ATOM 844 N N . LEU A 1 115 ? -6.666 -4.342 20.277 1.00 85.25 115 LEU A N 1
ATOM 845 C CA . LEU A 1 115 ? -5.536 -5.241 20.048 1.00 85.25 115 LEU A CA 1
ATOM 846 C C . LEU A 1 115 ? -4.250 -4.431 19.869 1.00 85.25 115 LEU A C 1
ATOM 848 O O . LEU A 1 115 ? -4.145 -3.599 18.965 1.00 85.25 115 LEU A O 1
ATOM 852 N N . ARG A 1 116 ? -3.246 -4.722 20.693 1.00 87.81 116 ARG A N 1
ATOM 853 C CA . ARG A 1 116 ? -1.882 -4.207 20.558 1.00 87.81 116 ARG A CA 1
ATOM 854 C C . ARG A 1 116 ? -1.060 -5.159 19.695 1.00 87.81 116 ARG A C 1
ATOM 856 O O . ARG A 1 116 ? -1.109 -6.377 19.875 1.00 87.81 116 ARG A O 1
ATOM 863 N N . PHE A 1 117 ? -0.274 -4.610 18.781 1.00 88.81 117 PHE A N 1
ATOM 864 C CA . PHE A 1 117 ? 0.595 -5.373 17.894 1.00 88.81 117 PHE A CA 1
ATOM 865 C C . PHE A 1 117 ? 1.940 -4.677 17.708 1.00 88.81 117 PHE A C 1
ATOM 867 O O . PHE A 1 117 ? 2.042 -3.451 17.758 1.00 88.81 117 PHE A O 1
ATOM 874 N N . SER A 1 118 ? 2.978 -5.463 17.454 1.00 89.25 118 SER A N 1
ATOM 875 C CA . SER A 1 118 ? 4.232 -4.967 16.905 1.00 89.25 118 SER A CA 1
ATOM 876 C C . SER A 1 118 ? 4.235 -5.199 15.397 1.00 89.25 118 SER A C 1
ATOM 878 O O . SER A 1 118 ? 3.563 -6.096 14.878 1.00 89.25 118 SER A O 1
ATOM 880 N N . TYR A 1 119 ? 4.971 -4.371 14.669 1.00 85.56 119 TYR A N 1
ATOM 881 C CA . TYR A 1 119 ? 5.200 -4.592 13.252 1.00 85.56 119 TYR A CA 1
ATOM 882 C C . TYR A 1 119 ? 6.654 -4.352 12.884 1.00 85.56 119 TYR A C 1
ATOM 884 O O . TYR A 1 119 ? 7.367 -3.583 13.529 1.00 85.56 119 TYR A O 1
ATOM 892 N N . SER A 1 120 ? 7.095 -4.998 11.809 1.00 84.19 120 SER A N 1
ATOM 893 C CA . SER A 1 120 ? 8.373 -4.673 11.189 1.00 84.19 120 SER A CA 1
ATOM 894 C C . SER A 1 120 ? 8.310 -4.745 9.672 1.00 84.19 120 SER A C 1
ATOM 896 O O . SER A 1 120 ? 7.666 -5.620 9.091 1.00 84.19 120 SER A O 1
ATOM 898 N N . THR A 1 121 ? 9.006 -3.814 9.026 1.00 80.25 121 THR A N 1
ATOM 899 C CA . THR A 1 121 ? 9.108 -3.732 7.567 1.00 80.25 121 THR A CA 1
ATOM 900 C C . THR A 1 121 ? 10.525 -3.319 7.210 1.00 80.25 121 THR A C 1
ATOM 902 O O . THR A 1 121 ? 10.990 -2.267 7.640 1.00 80.25 121 THR A O 1
ATOM 905 N N . LEU A 1 122 ? 11.231 -4.157 6.443 1.00 78.00 122 LEU A N 1
ATOM 906 C CA . LEU A 1 122 ? 12.613 -3.900 6.005 1.00 78.00 122 LEU A CA 1
ATOM 907 C C . LEU A 1 122 ? 13.567 -3.530 7.164 1.00 78.00 122 LEU A C 1
ATOM 909 O O . LEU A 1 122 ? 14.405 -2.643 7.037 1.00 78.00 122 LEU A O 1
ATOM 913 N N . GLY A 1 123 ? 13.409 -4.191 8.315 1.00 74.81 123 GLY A N 1
ATOM 914 C CA . GLY A 1 123 ? 14.226 -3.952 9.511 1.00 74.81 123 GLY A CA 1
ATOM 915 C C . GLY A 1 123 ? 13.819 -2.734 10.349 1.00 74.81 123 GLY A C 1
ATOM 916 O O . GLY A 1 123 ? 14.393 -2.524 11.411 1.00 74.81 123 GLY A O 1
ATOM 917 N N . VAL A 1 124 ? 12.820 -1.952 9.928 1.00 81.38 124 VAL A N 1
ATOM 918 C CA . VAL A 1 124 ? 12.234 -0.880 10.744 1.00 81.38 124 VAL A CA 1
ATOM 919 C C . VAL A 1 124 ? 11.107 -1.463 11.586 1.00 81.38 124 VAL A C 1
ATOM 921 O O . VAL A 1 124 ? 10.139 -1.982 11.032 1.00 81.38 124 VAL A O 1
ATOM 924 N N . ALA A 1 125 ? 11.239 -1.380 12.910 1.00 84.56 125 ALA A N 1
ATOM 925 C CA . ALA A 1 125 ? 10.245 -1.863 13.864 1.00 84.56 125 ALA A CA 1
ATOM 926 C C . ALA A 1 125 ? 9.341 -0.733 14.371 1.00 84.56 125 ALA A C 1
ATOM 928 O O . ALA A 1 125 ? 9.797 0.393 14.565 1.00 84.56 125 ALA A O 1
ATOM 929 N N . GLY A 1 126 ? 8.085 -1.059 14.650 1.00 87.88 126 GLY A N 1
ATOM 930 C CA . GLY A 1 126 ? 7.135 -0.165 15.293 1.00 87.88 126 GLY A CA 1
ATOM 931 C C . GLY A 1 126 ? 6.074 -0.926 16.078 1.00 87.88 126 GLY A C 1
ATOM 932 O O . GLY A 1 126 ? 6.067 -2.156 16.134 1.00 87.88 126 GLY A O 1
ATOM 933 N N . GLN A 1 127 ? 5.183 -0.166 16.695 1.00 90.88 127 GLN A N 1
ATOM 934 C CA . GLN A 1 127 ? 4.086 -0.656 17.518 1.00 90.88 127 GLN A CA 1
ATOM 935 C C . GLN A 1 127 ? 2.780 -0.006 17.084 1.00 90.88 127 GLN A C 1
ATOM 937 O O . GLN A 1 127 ? 2.772 1.084 16.505 1.00 90.88 127 GLN A O 1
ATOM 942 N N . GLY A 1 128 ? 1.674 -0.684 17.334 1.00 87.44 128 GLY A N 1
ATOM 943 C CA . GLY A 1 128 ? 0.359 -0.178 17.014 1.00 87.44 128 GLY A CA 1
ATOM 944 C C . GLY A 1 128 ? -0.716 -0.754 17.907 1.00 87.44 128 GLY A C 1
ATOM 945 O O . GLY A 1 128 ? -0.554 -1.786 18.557 1.00 87.44 128 GLY A O 1
ATOM 946 N N . VAL A 1 129 ? -1.837 -0.054 17.908 1.00 84.06 129 VA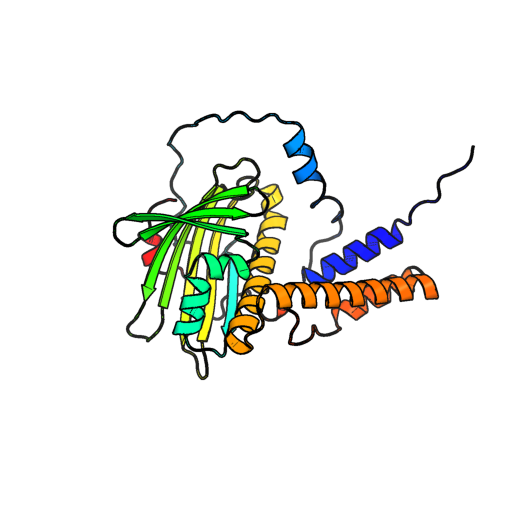L A N 1
ATOM 947 C CA . VAL A 1 129 ? -3.064 -0.447 18.585 1.00 84.06 129 VAL A CA 1
ATOM 948 C C . VAL A 1 129 ? -4.177 -0.323 17.565 1.00 84.06 129 VAL A C 1
ATOM 950 O O . VAL A 1 129 ? -4.223 0.660 16.825 1.00 84.06 129 VAL A O 1
ATOM 953 N N . HIS A 1 130 ? -5.060 -1.311 17.484 1.00 85.12 130 HIS A N 1
ATOM 954 C CA . HIS A 1 130 ? -6.233 -1.221 16.630 1.00 85.12 130 HIS A CA 1
ATOM 955 C C . HIS A 1 130 ? -7.493 -1.741 17.311 1.00 85.12 130 HIS A C 1
ATOM 957 O O . HIS A 1 130 ? -7.449 -2.626 18.160 1.00 85.12 130 HIS A O 1
ATOM 963 N N . VAL A 1 131 ? -8.627 -1.184 16.897 1.00 84.50 131 VAL A N 1
ATOM 964 C CA . VAL A 1 131 ? -9.973 -1.603 17.290 1.00 84.50 131 VAL A CA 1
ATOM 965 C C . VAL A 1 131 ? -10.789 -1.804 16.023 1.00 84.50 131 VAL A C 1
ATOM 967 O O . VAL A 1 131 ? -10.849 -0.921 15.161 1.00 84.50 131 VAL A O 1
ATOM 970 N N . GLY A 1 132 ? -11.412 -2.973 15.913 1.00 78.81 132 GLY A N 1
ATOM 971 C CA . GLY A 1 132 ? -12.343 -3.304 14.844 1.00 78.81 132 GLY A CA 1
ATOM 972 C C . GLY A 1 132 ? -13.780 -3.282 15.347 1.00 78.81 132 GLY A C 1
ATOM 973 O O . GLY A 1 132 ? -14.140 -4.092 16.191 1.00 78.81 132 GLY A O 1
ATOM 974 N N . ASP A 1 133 ? -14.613 -2.423 14.765 1.00 76.75 133 ASP A N 1
ATOM 975 C CA . ASP A 1 133 ? -16.059 -2.425 14.977 1.00 76.75 133 ASP A CA 1
ATOM 976 C C . ASP A 1 133 ? -16.751 -3.088 13.783 1.00 76.75 133 ASP A C 1
ATOM 978 O O . ASP A 1 133 ? -16.791 -2.552 12.664 1.00 76.75 133 ASP A O 1
ATOM 982 N N . ARG A 1 134 ? -17.320 -4.270 14.028 1.00 71.19 134 ARG A N 1
ATOM 983 C CA . ARG A 1 134 ? -18.141 -5.010 13.063 1.00 71.19 134 ARG A CA 1
ATOM 984 C C . ARG A 1 134 ? -19.624 -4.780 13.369 1.00 71.19 134 ARG A C 1
ATOM 986 O O . ARG A 1 134 ? -19.990 -4.593 14.522 1.00 71.19 134 ARG A O 1
ATOM 993 N N . TRP A 1 135 ? -20.469 -4.832 12.335 1.00 61.28 135 TRP A N 1
ATOM 994 C CA . TRP A 1 135 ? -21.935 -4.731 12.438 1.00 61.28 135 TRP A CA 1
ATOM 995 C C . TRP A 1 135 ? -22.470 -3.329 12.746 1.00 61.28 135 TRP A C 1
ATOM 997 O O . TRP A 1 135 ? -23.322 -3.142 13.614 1.00 61.28 135 TRP A O 1
ATOM 1007 N N . ARG A 1 136 ? -22.052 -2.320 11.967 1.00 60.12 136 ARG A N 1
ATOM 1008 C CA . ARG A 1 136 ? -22.860 -1.089 11.907 1.00 60.12 136 ARG A CA 1
ATOM 1009 C C . ARG A 1 136 ? -24.280 -1.447 11.463 1.00 60.12 136 ARG A C 1
ATOM 1011 O O . ARG A 1 136 ? -24.452 -2.326 10.624 1.00 60.12 136 ARG A O 1
ATOM 1018 N N . GLN A 1 137 ? -25.272 -0.677 11.912 1.00 57.59 137 GLN A N 1
ATOM 1019 C CA . GLN A 1 137 ? -26.664 -0.765 11.432 1.00 57.59 137 GLN A CA 1
ATOM 1020 C C . GLN A 1 137 ? -26.777 -0.745 9.890 1.00 57.59 137 GLN A C 1
ATOM 1022 O O . GLN A 1 137 ? -27.739 -1.247 9.329 1.00 57.59 137 GLN A O 1
ATOM 1027 N N . SER A 1 138 ? -25.767 -0.205 9.197 1.00 62.53 138 SER A N 1
ATOM 1028 C CA . SER A 1 138 ? -25.649 -0.184 7.736 1.00 62.53 138 SER A CA 1
ATOM 1029 C C . SER A 1 138 ? -25.043 -1.452 7.101 1.00 62.53 138 SER A C 1
ATOM 1031 O O . SER A 1 138 ? -24.670 -1.404 5.933 1.00 62.53 138 SER A O 1
ATOM 1033 N N . GLY A 1 139 ? -24.814 -2.534 7.856 1.00 75.44 139 GLY A N 1
ATOM 1034 C CA . GLY A 1 139 ? -24.181 -3.775 7.375 1.00 75.44 139 GLY A CA 1
ATOM 1035 C C . GLY A 1 139 ? -22.677 -3.679 7.074 1.00 75.44 139 GLY A C 1
ATOM 1036 O O . GLY A 1 139 ? -22.090 -4.618 6.545 1.00 75.44 139 GLY A O 1
ATOM 1037 N N . GLY A 1 140 ? -22.045 -2.544 7.387 1.00 85.88 140 GLY A N 1
ATOM 1038 C CA . GLY A 1 140 ? -20.618 -2.306 7.159 1.00 85.88 140 GLY A CA 1
ATOM 1039 C C . GLY A 1 140 ? -19.749 -2.574 8.386 1.00 85.88 140 GLY A C 1
ATOM 1040 O O . GLY A 1 140 ? -20.245 -2.851 9.481 1.00 85.88 140 GLY A O 1
ATOM 1041 N N . ALA A 1 141 ? -18.440 -2.423 8.201 1.00 89.75 141 ALA A N 1
ATOM 1042 C CA . ALA A 1 141 ? -17.453 -2.534 9.272 1.00 89.75 141 ALA A CA 1
ATOM 1043 C C . ALA A 1 141 ? -16.432 -1.389 9.217 1.00 89.75 141 ALA A C 1
ATOM 1045 O O . ALA A 1 141 ? -16.270 -0.708 8.197 1.00 89.75 141 ALA A O 1
ATOM 1046 N N . THR A 1 142 ? -15.745 -1.140 10.326 1.00 90.06 142 THR A N 1
ATOM 1047 C CA . THR A 1 142 ? -14.672 -0.145 10.429 1.00 90.06 142 THR A CA 1
ATOM 1048 C C . THR A 1 142 ? -13.553 -0.706 11.292 1.00 90.06 142 THR A C 1
ATOM 1050 O O . THR A 1 142 ? -13.815 -1.366 12.286 1.00 90.06 142 THR A O 1
ATOM 1053 N N . SER A 1 143 ? -12.306 -0.444 10.917 1.00 90.06 143 SER A N 1
ATOM 1054 C CA . SER A 1 143 ? -11.142 -0.750 11.751 1.00 90.06 143 SER A CA 1
ATOM 1055 C C . SER A 1 143 ? -10.349 0.535 11.925 1.00 90.06 143 SER A C 1
ATOM 1057 O O . SER A 1 143 ? -10.051 1.201 10.939 1.00 90.06 143 SER A O 1
ATOM 1059 N N . SER A 1 144 ? -10.096 0.945 13.161 1.00 89.94 144 SER A N 1
ATOM 1060 C CA . SER A 1 144 ? -9.341 2.156 13.494 1.00 89.94 144 SER A CA 1
ATOM 1061 C C . SER A 1 144 ? -8.027 1.742 14.125 1.00 89.94 144 SER A C 1
ATOM 1063 O O . SER A 1 144 ? -8.009 0.822 14.936 1.00 89.94 144 SER A O 1
ATOM 1065 N N . LEU A 1 145 ? -6.934 2.406 13.764 1.00 90.31 145 LEU A N 1
ATOM 1066 C CA . LEU A 1 145 ? -5.613 2.053 14.259 1.00 90.31 145 LEU A CA 1
ATOM 1067 C C . LEU A 1 145 ? -4.759 3.290 14.536 1.00 90.31 145 LEU A C 1
ATOM 1069 O O . LEU A 1 145 ? -4.807 4.281 13.803 1.00 90.31 145 LEU A O 1
ATOM 1073 N N . ARG A 1 146 ? -3.933 3.198 15.572 1.00 88.00 146 ARG A N 1
ATOM 1074 C CA . ARG A 1 146 ? -2.818 4.100 15.856 1.00 88.00 146 ARG A CA 1
ATOM 1075 C C . ARG A 1 146 ? -1.525 3.314 15.770 1.00 88.00 146 ARG A C 1
ATOM 1077 O O . ARG A 1 146 ? -1.497 2.114 16.028 1.00 88.00 146 ARG A O 1
ATOM 1084 N N . PHE A 1 147 ? -0.465 3.983 15.351 1.00 90.19 147 PHE A N 1
ATOM 1085 C CA . PHE A 1 147 ? 0.839 3.368 15.177 1.00 90.19 147 PHE A CA 1
ATOM 1086 C C . PHE A 1 147 ? 1.944 4.362 15.492 1.00 90.19 147 PHE A C 1
ATOM 1088 O O . PHE A 1 147 ? 1.830 5.549 15.202 1.00 90.19 147 PHE A O 1
ATOM 1095 N N . ALA A 1 148 ? 3.036 3.865 16.051 1.00 89.19 148 ALA A N 1
ATOM 1096 C CA . ALA A 1 148 ? 4.220 4.637 16.369 1.00 89.19 148 ALA A CA 1
ATOM 1097 C C . ALA A 1 148 ? 5.475 3.817 16.081 1.00 89.19 148 ALA A C 1
ATOM 1099 O O . ALA A 1 148 ? 5.443 2.590 15.974 1.00 89.19 148 ALA A O 1
ATOM 1100 N N . SER A 1 149 ? 6.598 4.504 15.914 1.00 88.44 149 SER A N 1
ATOM 1101 C CA . SER A 1 149 ? 7.892 3.848 15.772 1.00 88.44 149 SER A CA 1
ATOM 1102 C C . SER A 1 149 ? 8.976 4.680 16.434 1.00 88.44 149 SER A C 1
ATOM 1104 O O . SER A 1 149 ? 9.328 5.760 15.953 1.00 88.44 149 SER A O 1
ATOM 1106 N N . SER A 1 150 ? 9.584 4.131 17.484 1.00 87.50 150 SER A N 1
ATOM 1107 C CA . SER A 1 150 ? 10.800 4.664 18.108 1.00 87.50 150 SER A CA 1
ATOM 1108 C C . SER A 1 150 ? 12.071 4.348 17.305 1.00 87.50 150 SER A C 1
ATOM 1110 O O . SER A 1 150 ? 13.126 4.930 17.565 1.00 87.50 150 SER A O 1
ATOM 1112 N N . HIS A 1 151 ? 11.985 3.475 16.294 1.00 83.06 151 HIS A N 1
ATOM 1113 C CA . HIS A 1 151 ? 13.122 3.096 15.464 1.00 83.06 151 HIS A CA 1
ATOM 1114 C C . HIS A 1 151 ? 13.682 4.305 14.699 1.00 83.06 151 HIS A C 1
ATOM 1116 O O . HIS A 1 151 ? 12.957 4.982 13.967 1.00 83.06 151 HIS A O 1
ATOM 1122 N N . ARG A 1 152 ? 14.992 4.564 14.830 1.00 86.25 152 ARG A N 1
ATOM 1123 C CA . ARG A 1 152 ? 15.647 5.771 14.284 1.00 86.25 152 ARG A CA 1
ATOM 1124 C C . ARG A 1 152 ? 15.495 5.908 12.772 1.00 86.25 152 ARG A C 1
ATOM 1126 O O . ARG A 1 152 ? 15.297 7.007 12.283 1.00 86.25 152 ARG A O 1
ATOM 1133 N N . LEU A 1 153 ? 15.552 4.793 12.046 1.00 87.75 153 LEU A N 1
ATOM 1134 C CA . LEU A 1 153 ? 15.398 4.793 10.587 1.00 87.75 153 LEU A CA 1
ATOM 1135 C C . LEU A 1 153 ? 13.949 4.990 10.118 1.00 87.75 153 LEU A C 1
ATOM 1137 O O . LEU A 1 153 ? 13.725 5.094 8.917 1.00 87.75 153 LEU A O 1
ATOM 1141 N N . SER A 1 154 ? 12.965 5.029 11.023 1.00 87.06 154 SER A N 1
ATOM 1142 C CA . SER A 1 154 ? 11.573 5.236 10.630 1.00 87.06 154 SER A CA 1
ATOM 1143 C C . SER A 1 154 ? 11.334 6.682 10.188 1.00 87.06 154 SER A C 1
ATOM 1145 O O . SER A 1 154 ? 11.508 7.599 11.000 1.00 87.06 154 SER A O 1
ATOM 1147 N N . PRO A 1 155 ? 10.840 6.911 8.955 1.00 88.81 155 PRO A N 1
ATOM 1148 C CA . PRO A 1 155 ? 10.388 8.232 8.523 1.00 88.81 155 PRO A CA 1
ATOM 1149 C C . PRO A 1 155 ? 9.144 8.707 9.279 1.00 88.81 155 PRO A C 1
ATOM 1151 O O . PRO A 1 155 ? 8.849 9.900 9.277 1.00 88.81 155 PRO A O 1
ATOM 1154 N N . ILE A 1 156 ? 8.422 7.791 9.933 1.00 88.81 156 ILE A N 1
ATOM 1155 C CA . ILE A 1 156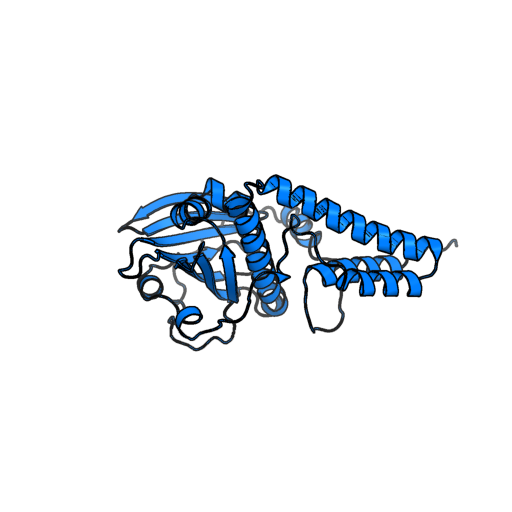 ? 7.204 8.065 10.693 1.00 88.81 156 ILE A CA 1
ATOM 1156 C C . ILE A 1 156 ? 7.522 8.056 12.189 1.00 88.81 156 ILE A C 1
ATOM 1158 O O . ILE A 1 156 ? 8.104 7.095 12.699 1.00 88.81 156 ILE A O 1
ATOM 1162 N N . ALA A 1 157 ? 7.131 9.116 12.896 1.00 89.25 157 ALA A N 1
ATOM 1163 C CA . ALA A 1 157 ? 7.179 9.132 14.354 1.00 89.25 157 ALA A CA 1
ATOM 1164 C C . ALA A 1 157 ? 5.956 8.411 14.940 1.00 89.25 157 ALA A C 1
ATOM 1166 O O . ALA A 1 157 ? 6.100 7.469 15.715 1.00 89.25 157 ALA A O 1
ATOM 1167 N N . GLU A 1 158 ? 4.772 8.837 14.510 1.00 89.75 158 GLU A N 1
ATOM 1168 C CA . GLU A 1 158 ? 3.466 8.368 14.973 1.00 89.75 158 GLU A CA 1
ATOM 1169 C C . GLU A 1 158 ? 2.400 8.696 13.928 1.00 89.75 158 GLU A C 1
ATOM 1171 O O . GLU A 1 158 ? 2.559 9.633 13.140 1.00 89.75 158 GLU A O 1
ATOM 1176 N N . GLY A 1 159 ? 1.311 7.942 13.917 1.00 90.50 159 GLY A N 1
ATOM 1177 C CA . GLY A 1 159 ? 0.215 8.127 12.988 1.00 90.50 159 GLY A CA 1
ATOM 1178 C C . GLY A 1 159 ? -1.064 7.444 13.431 1.00 90.50 159 GLY A C 1
ATOM 1179 O O . GLY A 1 159 ? -1.101 6.643 14.364 1.00 90.50 159 GLY A O 1
ATOM 1180 N N . ALA A 1 160 ? -2.135 7.797 12.736 1.00 90.12 160 ALA A N 1
ATOM 1181 C CA . ALA A 1 160 ? -3.476 7.324 13.007 1.00 90.12 160 ALA A CA 1
ATOM 1182 C C . ALA A 1 160 ? -4.216 7.129 11.686 1.00 90.12 160 ALA A C 1
ATOM 1184 O O . ALA A 1 160 ? -4.098 7.931 10.755 1.00 90.12 160 ALA A O 1
ATOM 1185 N N . GLY A 1 161 ? -4.990 6.058 11.601 1.00 91.62 161 GLY A N 1
ATOM 1186 C CA . GLY A 1 161 ? -5.679 5.682 10.385 1.00 91.62 161 GLY A CA 1
ATOM 1187 C C . GLY A 1 161 ? -6.915 4.853 10.642 1.00 91.62 161 GLY A C 1
ATOM 1188 O O . GLY A 1 161 ? -7.175 4.389 11.746 1.00 91.62 161 GLY A O 1
ATOM 1189 N N . TYR A 1 162 ? -7.693 4.670 9.591 1.00 91.38 162 TYR A N 1
ATOM 1190 C C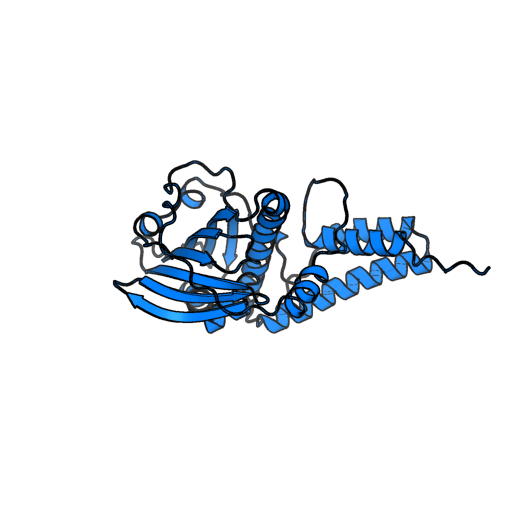A . TYR A 1 162 ? -8.856 3.809 9.632 1.00 91.38 162 TYR A CA 1
ATOM 1191 C C . TYR A 1 162 ? -9.073 3.127 8.292 1.00 91.38 162 TYR A C 1
ATOM 1193 O O . TYR A 1 162 ? -8.648 3.628 7.246 1.00 91.38 162 TYR A O 1
ATOM 1201 N N . TRP A 1 163 ? -9.788 2.012 8.346 1.00 95.12 163 TRP A N 1
ATOM 1202 C CA . TRP A 1 163 ? -10.354 1.274 7.234 1.00 95.12 163 TRP A CA 1
ATOM 1203 C C . TRP A 1 163 ? -11.868 1.261 7.333 1.00 95.12 163 TRP A C 1
ATOM 1205 O O . TRP A 1 163 ? -12.423 1.172 8.431 1.00 95.12 163 TRP A O 1
ATOM 1215 N N . ARG A 1 164 ? -12.545 1.314 6.187 1.00 93.81 164 ARG A N 1
ATOM 1216 C CA . ARG A 1 164 ? -13.986 1.063 6.104 1.00 93.81 164 ARG A CA 1
ATOM 1217 C C . ARG A 1 164 ? -14.295 0.012 5.065 1.00 93.81 164 ARG A C 1
ATOM 1219 O O . ARG A 1 164 ? -13.689 -0.017 3.995 1.00 93.81 164 ARG A O 1
ATOM 1226 N N . TYR A 1 165 ? -15.287 -0.794 5.410 1.00 94.69 165 TYR A N 1
ATOM 1227 C CA . TYR A 1 165 ? -15.857 -1.840 4.584 1.00 94.69 165 TYR A CA 1
ATOM 1228 C C . TYR A 1 165 ? -17.315 -1.459 4.364 1.00 94.69 165 TYR A C 1
ATOM 1230 O O . TYR A 1 165 ? -18.142 -1.597 5.269 1.00 94.69 165 TYR A O 1
ATOM 1238 N N . GLU A 1 166 ? -17.614 -0.907 3.194 1.00 92.44 166 GLU A N 1
ATOM 1239 C CA . GLU A 1 166 ? -18.960 -0.454 2.850 1.00 92.44 166 GLU A CA 1
ATOM 1240 C C . GLU A 1 166 ? -19.544 -1.391 1.787 1.00 92.44 166 GLU A C 1
ATOM 1242 O O . GLU A 1 166 ? -19.065 -1.374 0.650 1.00 92.44 166 GLU A O 1
ATOM 1247 N N . PRO A 1 167 ? -20.545 -2.227 2.128 1.00 92.00 167 PRO A N 1
ATOM 1248 C CA . PRO A 1 167 ? -21.225 -3.071 1.151 1.00 92.00 167 PRO A CA 1
ATOM 1249 C C . PRO A 1 167 ? -21.734 -2.247 -0.038 1.00 92.00 167 PRO A C 1
ATOM 1251 O O . PRO A 1 167 ? -22.277 -1.156 0.139 1.00 92.00 167 PRO A O 1
ATOM 1254 N N . SER A 1 168 ? -21.534 -2.745 -1.257 1.00 87.69 168 SER A N 1
ATOM 1255 C CA . SER A 1 168 ? -21.914 -2.048 -2.486 1.00 87.69 168 SER A CA 1
ATOM 1256 C C . SER A 1 168 ? -22.157 -3.044 -3.618 1.00 87.69 168 SER A C 1
ATOM 1258 O O . SER A 1 168 ? -21.213 -3.645 -4.133 1.00 87.69 168 SER A O 1
ATOM 1260 N N . GLY A 1 169 ? -23.424 -3.203 -4.020 1.00 86.81 169 GLY A N 1
ATOM 1261 C CA . GLY A 1 169 ? -23.822 -4.094 -5.115 1.00 86.81 169 GLY A CA 1
ATOM 1262 C C . GLY A 1 169 ? -23.303 -5.524 -4.925 1.00 86.81 169 GLY A C 1
ATOM 1263 O O . GLY A 1 169 ? -23.584 -6.157 -3.914 1.00 86.81 169 GLY A O 1
ATOM 1264 N N . GLU A 1 170 ? -22.512 -6.007 -5.887 1.00 85.44 170 GLU A N 1
ATOM 1265 C CA . GLU A 1 170 ? -21.917 -7.357 -5.905 1.00 85.44 170 GLU A CA 1
ATOM 1266 C C . GLU A 1 170 ? -20.689 -7.538 -4.983 1.00 85.44 170 GLU A C 1
ATOM 1268 O O . GLU A 1 170 ? -20.014 -8.567 -5.022 1.00 85.44 170 GLU A O 1
ATOM 1273 N N . GLY A 1 171 ? -20.333 -6.539 -4.178 1.00 94.12 171 GLY A N 1
ATOM 1274 C CA . GLY A 1 171 ? -19.156 -6.606 -3.320 1.00 94.12 171 GLY A CA 1
ATOM 1275 C C . GLY A 1 171 ? -19.125 -5.492 -2.289 1.00 94.12 171 GLY A C 1
ATOM 1276 O O . GLY A 1 171 ? -20.120 -5.210 -1.621 1.00 94.12 171 GLY A O 1
ATOM 1277 N N . LEU A 1 172 ? -17.967 -4.854 -2.141 1.00 95.25 172 LEU A N 1
ATOM 1278 C CA . LEU A 1 172 ? -17.793 -3.746 -1.210 1.00 95.25 172 LEU A CA 1
ATOM 1279 C C . LEU A 1 172 ? -16.789 -2.707 -1.703 1.00 95.25 172 LEU A C 1
ATOM 1281 O O . LEU A 1 172 ? -15.880 -2.992 -2.488 1.00 95.25 172 LEU A O 1
ATOM 1285 N N . ARG A 1 173 ? -16.942 -1.491 -1.185 1.00 95.31 173 ARG A N 1
ATOM 1286 C CA . ARG A 1 173 ? -15.910 -0.457 -1.201 1.00 95.31 173 ARG A CA 1
ATOM 1287 C C . ARG A 1 173 ? -15.022 -0.662 0.019 1.00 95.31 173 ARG A C 1
ATOM 1289 O O . ARG A 1 173 ? -15.505 -0.661 1.153 1.00 95.31 173 ARG A O 1
ATOM 1296 N N . PHE A 1 174 ? -13.733 -0.855 -0.229 1.00 97.19 174 PHE A N 1
ATOM 1297 C CA . PHE A 1 174 ? -12.708 -0.924 0.801 1.00 97.19 174 PHE A CA 1
ATOM 1298 C C . PHE A 1 174 ? -11.852 0.329 0.708 1.00 97.19 174 PHE A C 1
ATOM 1300 O O . PHE A 1 174 ? -11.229 0.584 -0.324 1.00 97.19 174 PHE A O 1
ATOM 1307 N N . LEU A 1 175 ? -11.835 1.122 1.774 1.00 95.88 175 LEU A N 1
ATOM 1308 C CA . LEU A 1 175 ? -11.114 2.388 1.795 1.00 95.88 175 LEU A CA 1
ATOM 1309 C C . LEU A 1 175 ? -10.291 2.547 3.059 1.00 95.88 175 LEU A C 1
ATOM 1311 O O . LEU A 1 175 ? -10.612 1.981 4.102 1.00 95.88 175 LEU A O 1
ATOM 1315 N N . THR A 1 176 ? -9.258 3.372 2.958 1.00 95.31 176 THR A N 1
ATOM 1316 C CA . THR A 1 176 ? -8.474 3.847 4.086 1.00 95.31 176 THR A CA 1
ATOM 1317 C C . THR A 1 176 ? -8.277 5.346 4.021 1.00 95.31 176 THR A C 1
ATOM 1319 O O . THR A 1 176 ? -8.073 5.910 2.947 1.00 95.31 176 THR A O 1
ATOM 1322 N N . GLY A 1 177 ? -8.308 5.974 5.191 1.00 93.06 177 GLY A N 1
ATOM 1323 C CA . GLY A 1 177 ? -7.783 7.311 5.404 1.00 93.06 177 GLY A CA 1
ATOM 1324 C C . GLY A 1 177 ? -6.806 7.271 6.568 1.00 93.06 177 GLY A C 1
ATOM 1325 O O . GLY A 1 177 ? -7.137 6.731 7.623 1.00 93.06 177 GLY A O 1
ATOM 1326 N N . TYR A 1 178 ? -5.611 7.821 6.395 1.00 92.06 178 TYR A N 1
ATOM 1327 C CA . TYR A 1 178 ? -4.652 7.934 7.487 1.00 92.06 178 TYR A CA 1
ATOM 1328 C C . TYR A 1 178 ? -3.741 9.144 7.334 1.00 92.06 178 TYR A C 1
ATOM 1330 O O . TYR A 1 178 ? -3.561 9.696 6.247 1.00 92.06 178 TYR A O 1
ATOM 1338 N N . ASP A 1 179 ? -3.180 9.558 8.459 1.00 91.62 179 ASP A N 1
ATOM 1339 C CA . ASP A 1 179 ? -2.165 10.592 8.529 1.00 91.62 179 ASP A CA 1
ATOM 1340 C C . ASP A 1 179 ? -1.101 10.196 9.542 1.00 91.62 179 ASP A C 1
ATOM 1342 O O . ASP A 1 179 ? -1.320 9.346 10.409 1.00 91.62 179 ASP A O 1
ATOM 1346 N N . TYR A 1 180 ? 0.062 10.810 9.424 1.00 90.44 180 TYR A N 1
ATOM 1347 C CA . TYR A 1 180 ? 1.161 10.584 10.335 1.00 90.44 180 TYR A CA 1
ATOM 1348 C C . TYR A 1 180 ? 2.042 11.820 10.437 1.00 90.44 180 TYR A C 1
ATOM 1350 O O . TYR A 1 180 ? 2.196 12.594 9.485 1.00 90.44 180 TYR A O 1
ATOM 1358 N N . ARG A 1 181 ? 2.665 11.970 11.605 1.00 91.50 181 ARG A N 1
ATOM 1359 C CA . ARG A 1 181 ? 3.701 12.961 11.847 1.00 91.50 181 ARG A CA 1
ATOM 1360 C C . ARG A 1 181 ? 5.032 12.423 11.315 1.00 91.50 181 ARG A C 1
ATOM 1362 O O . ARG A 1 181 ? 5.529 11.411 11.828 1.00 91.50 181 ARG A O 1
ATOM 1369 N N . PRO A 1 182 ? 5.634 13.067 10.301 1.00 91.62 182 PRO A N 1
ATOM 1370 C CA . PRO A 1 182 ? 6.940 12.653 9.824 1.00 91.62 182 PRO A CA 1
ATOM 1371 C C . PRO A 1 182 ? 8.006 12.969 10.874 1.00 91.62 182 PRO A C 1
ATOM 1373 O O . PRO A 1 182 ? 7.992 14.026 11.506 1.00 91.62 182 PRO A O 1
ATOM 1376 N N . ARG A 1 183 ? 8.966 12.059 11.034 1.00 91.06 183 ARG A N 1
ATOM 1377 C CA . ARG A 1 183 ? 10.193 12.290 11.805 1.00 91.06 183 ARG A CA 1
ATOM 1378 C C . ARG A 1 183 ? 11.147 13.223 11.057 1.00 91.06 183 ARG A C 1
ATOM 1380 O O . ARG A 1 183 ? 11.826 14.033 11.678 1.00 91.06 183 ARG A O 1
ATOM 1387 N N . TYR A 1 184 ? 11.160 13.122 9.727 1.00 88.81 184 TYR A N 1
ATOM 1388 C CA . TYR A 1 184 ? 12.021 13.895 8.834 1.00 88.81 184 TYR A CA 1
ATOM 1389 C C . TYR A 1 184 ? 11.164 14.625 7.785 1.00 88.81 184 TYR A C 1
ATOM 1391 O O . TYR A 1 184 ? 10.834 14.036 6.754 1.00 88.81 184 TYR A O 1
ATOM 1399 N N . PRO A 1 185 ? 10.784 15.899 8.013 1.00 89.19 185 PRO A N 1
ATOM 1400 C CA . PRO A 1 185 ? 9.844 16.612 7.140 1.00 89.19 185 PRO A CA 1
ATOM 1401 C C . PRO A 1 185 ? 10.278 16.713 5.669 1.00 89.19 185 PRO A C 1
ATOM 1403 O O . PRO A 1 185 ? 9.445 16.623 4.775 1.00 89.19 185 PRO A O 1
ATOM 1406 N N . HIS A 1 186 ? 11.579 16.844 5.400 1.00 89.06 186 HIS A N 1
ATOM 1407 C CA . HIS A 1 186 ? 12.119 16.921 4.037 1.00 89.06 186 HIS A CA 1
ATOM 1408 C C . HIS A 1 186 ? 12.015 15.587 3.278 1.00 89.06 186 HIS A C 1
ATOM 1410 O O . HIS A 1 186 ? 11.824 15.585 2.066 1.00 89.06 186 HIS A O 1
ATOM 1416 N N . ILE A 1 187 ? 12.086 14.454 3.986 1.00 88.38 187 ILE A N 1
ATOM 1417 C CA . ILE A 1 187 ? 11.883 13.121 3.398 1.00 88.38 187 ILE A CA 1
ATOM 1418 C C . ILE A 1 187 ? 10.392 12.888 3.114 1.00 88.38 187 ILE A C 1
ATOM 1420 O O . ILE A 1 187 ? 10.048 12.216 2.140 1.00 88.38 187 ILE A O 1
ATOM 1424 N N . ASP A 1 188 ? 9.499 13.478 3.917 1.00 89.56 188 ASP A N 1
ATOM 1425 C CA . ASP A 1 188 ? 8.049 13.283 3.796 1.00 89.56 188 ASP A CA 1
ATOM 1426 C C . ASP A 1 188 ? 7.485 13.715 2.435 1.00 89.56 188 ASP A C 1
ATOM 1428 O O . ASP A 1 188 ? 6.532 13.111 1.949 1.00 89.56 188 ASP A O 1
ATOM 1432 N N . LEU A 1 189 ? 8.117 14.694 1.777 1.00 86.69 189 LEU A N 1
ATOM 1433 C CA . LEU A 1 189 ? 7.733 15.159 0.439 1.00 86.69 189 LEU A CA 1
ATOM 1434 C C . LEU A 1 189 ? 7.746 14.038 -0.608 1.00 86.69 189 LEU A C 1
ATOM 1436 O O . LEU A 1 189 ? 6.917 14.032 -1.514 1.00 86.69 189 LEU A O 1
ATOM 1440 N N . VAL A 1 190 ? 8.662 13.077 -0.470 1.00 87.75 190 VAL A N 1
ATOM 1441 C CA . VAL A 1 190 ? 8.765 11.907 -1.355 1.00 87.75 190 VAL A CA 1
ATOM 1442 C C . VAL A 1 190 ? 8.098 10.689 -0.722 1.00 87.75 190 VAL A C 1
ATOM 1444 O O . VAL A 1 190 ? 7.434 9.901 -1.399 1.00 87.75 190 VAL A O 1
ATOM 1447 N N . PHE A 1 191 ? 8.239 10.545 0.595 1.00 87.88 191 PHE A N 1
ATOM 1448 C CA . PHE A 1 191 ? 7.755 9.382 1.321 1.00 87.88 191 PHE A CA 1
ATOM 1449 C C . PHE A 1 191 ? 6.224 9.317 1.380 1.00 87.88 191 PHE A C 1
ATOM 1451 O O . PHE A 1 191 ? 5.659 8.241 1.203 1.00 87.88 191 PHE A O 1
ATOM 1458 N N . ARG A 1 192 ? 5.523 10.444 1.532 1.00 90.94 192 ARG A N 1
ATOM 1459 C CA . ARG A 1 192 ? 4.055 10.467 1.593 1.00 90.94 192 ARG A CA 1
ATOM 1460 C C . ARG A 1 192 ? 3.387 10.050 0.273 1.00 90.94 192 ARG A C 1
ATOM 1462 O O . ARG A 1 192 ? 2.517 9.174 0.316 1.00 90.94 192 ARG A O 1
ATOM 1469 N N . PRO A 1 193 ? 3.799 10.562 -0.908 1.00 90.94 193 PRO A N 1
ATOM 1470 C CA . PRO A 1 193 ? 3.348 10.018 -2.191 1.00 90.94 193 PRO A CA 1
ATOM 1471 C C . PRO A 1 193 ? 3.668 8.529 -2.369 1.00 90.94 193 PRO A C 1
ATOM 1473 O O . PRO A 1 193 ? 2.818 7.776 -2.851 1.00 90.94 193 PRO A O 1
ATOM 1476 N N . LEU A 1 194 ? 4.858 8.087 -1.944 1.00 90.56 194 LEU A N 1
ATOM 1477 C CA . LEU A 1 194 ? 5.250 6.677 -2.003 1.00 90.56 194 LEU A CA 1
ATOM 1478 C C . LEU A 1 194 ? 4.345 5.801 -1.126 1.00 90.56 194 LEU A C 1
ATOM 1480 O O . LEU A 1 194 ? 3.908 4.742 -1.567 1.00 90.56 194 LEU A O 1
ATOM 1484 N N . MET A 1 195 ? 3.999 6.257 0.077 1.00 92.12 195 MET A N 1
ATOM 1485 C CA . MET A 1 195 ? 3.077 5.566 0.979 1.00 92.12 195 MET A CA 1
ATOM 1486 C C . MET A 1 195 ? 1.662 5.474 0.397 1.00 92.12 195 MET A C 1
ATOM 1488 O O . MET A 1 195 ? 1.020 4.424 0.502 1.00 92.12 195 MET A O 1
ATOM 1492 N N . ALA A 1 196 ? 1.182 6.528 -0.269 1.00 93.75 196 ALA A N 1
ATOM 1493 C CA . ALA A 1 196 ? -0.093 6.494 -0.982 1.00 93.75 196 ALA A CA 1
ATOM 1494 C C . ALA A 1 196 ? -0.068 5.482 -2.142 1.00 93.75 196 ALA A C 1
ATOM 1496 O O . ALA A 1 196 ? -1.000 4.689 -2.297 1.00 93.75 196 ALA A O 1
ATOM 1497 N N . TRP A 1 197 ? 1.017 5.455 -2.924 1.00 95.06 197 TRP A N 1
ATOM 1498 C CA . TRP A 1 197 ? 1.209 4.470 -3.991 1.00 95.06 197 TRP A CA 1
ATOM 1499 C C . TRP A 1 197 ? 1.281 3.036 -3.448 1.00 95.06 197 TRP A C 1
ATOM 1501 O O . TRP A 1 197 ? 0.570 2.165 -3.945 1.00 95.06 197 TRP A O 1
ATOM 1511 N N . ALA A 1 198 ? 2.072 2.796 -2.398 1.00 94.19 198 ALA A N 1
ATOM 1512 C CA . ALA A 1 198 ? 2.245 1.479 -1.790 1.00 94.19 198 ALA A CA 1
ATOM 1513 C C . ALA A 1 198 ? 0.930 0.957 -1.200 1.00 94.19 198 ALA A C 1
ATOM 1515 O O . ALA A 1 198 ? 0.604 -0.220 -1.359 1.00 94.19 198 ALA A O 1
ATOM 1516 N N . THR A 1 199 ? 0.135 1.840 -0.586 1.00 95.62 199 THR A N 1
ATOM 1517 C CA . THR A 1 199 ? -1.218 1.521 -0.109 1.00 95.62 199 THR A CA 1
ATOM 1518 C C . THR A 1 199 ? -2.122 1.098 -1.270 1.00 95.62 199 THR A C 1
ATOM 1520 O O . THR A 1 199 ? -2.732 0.034 -1.216 1.00 95.62 199 THR A O 1
ATOM 1523 N N . ALA A 1 200 ? -2.167 1.881 -2.352 1.00 97.06 200 ALA A N 1
ATOM 1524 C CA . ALA A 1 200 ? -2.972 1.578 -3.536 1.00 97.06 200 ALA A CA 1
ATOM 1525 C C . ALA A 1 200 ? -2.555 0.272 -4.230 1.00 97.06 200 ALA A C 1
ATOM 1527 O O . ALA A 1 200 ? -3.405 -0.537 -4.599 1.00 97.06 200 ALA A O 1
ATOM 1528 N N . TRP A 1 201 ? -1.254 0.023 -4.372 1.00 97.19 201 TRP A N 1
ATOM 1529 C CA . TRP A 1 201 ? -0.758 -1.233 -4.933 1.00 97.19 201 TRP A CA 1
ATOM 1530 C C . TRP A 1 201 ? -1.143 -2.434 -4.056 1.00 97.19 201 TRP A C 1
ATOM 1532 O O . TRP A 1 201 ? -1.604 -3.460 -4.560 1.00 97.19 201 TRP A O 1
ATOM 1542 N N . SER A 1 202 ? -1.020 -2.284 -2.734 1.00 96.44 202 SER A N 1
ATOM 1543 C CA . SER A 1 202 ? -1.396 -3.309 -1.754 1.00 96.44 202 SER A CA 1
ATOM 1544 C C . SER A 1 202 ? -2.892 -3.617 -1.797 1.00 96.44 202 SER A C 1
ATOM 1546 O O . SER A 1 202 ? -3.280 -4.782 -1.759 1.00 96.44 202 SER A O 1
ATOM 1548 N N . PHE A 1 203 ? -3.733 -2.592 -1.954 1.00 98.12 203 PHE A N 1
ATOM 1549 C CA . PHE A 1 203 ? -5.183 -2.741 -2.082 1.00 98.12 203 PHE A CA 1
ATOM 1550 C C . PHE A 1 203 ? -5.571 -3.500 -3.355 1.00 98.12 203 PHE A C 1
ATOM 1552 O O . PHE A 1 203 ? -6.414 -4.393 -3.298 1.00 98.12 203 PHE A O 1
ATOM 1559 N N . ASP A 1 204 ? -4.928 -3.225 -4.493 1.00 98.00 204 ASP A N 1
ATOM 1560 C CA . ASP A 1 204 ? -5.185 -3.993 -5.717 1.00 98.00 204 ASP A CA 1
ATOM 1561 C C . ASP A 1 204 ? -4.676 -5.442 -5.605 1.00 98.00 204 ASP A C 1
ATOM 1563 O O . ASP A 1 204 ? -5.327 -6.374 -6.076 1.00 98.00 204 ASP A O 1
ATOM 1567 N N . ARG A 1 205 ? -3.556 -5.679 -4.908 1.00 97.31 205 ARG A N 1
ATOM 1568 C CA . ARG A 1 205 ? -3.077 -7.038 -4.602 1.00 97.31 205 ARG A CA 1
ATOM 1569 C C . ARG A 1 205 ? -4.033 -7.802 -3.684 1.00 97.31 205 ARG A C 1
ATOM 1571 O O . ARG A 1 205 ? -4.283 -8.981 -3.942 1.00 97.31 205 ARG A O 1
ATOM 1578 N N . LEU A 1 206 ? -4.587 -7.145 -2.665 1.00 98.31 206 LEU A N 1
ATOM 1579 C CA . LEU A 1 206 ? -5.655 -7.687 -1.822 1.00 98.31 206 LEU A CA 1
ATOM 1580 C C . LEU A 1 206 ? -6.890 -8.016 -2.665 1.00 98.31 206 LEU A C 1
ATOM 1582 O O . LEU A 1 206 ? -7.408 -9.127 -2.564 1.00 98.31 206 LEU A O 1
ATOM 1586 N N . ARG A 1 207 ? -7.319 -7.103 -3.548 1.00 98.25 207 ARG A N 1
ATOM 1587 C CA . ARG A 1 207 ? -8.442 -7.324 -4.470 1.00 98.25 207 ARG A CA 1
ATOM 1588 C C . ARG A 1 207 ? -8.220 -8.564 -5.334 1.00 98.25 207 ARG A C 1
ATOM 1590 O O . ARG A 1 207 ? -9.109 -9.402 -5.428 1.00 98.25 207 ARG A O 1
ATOM 1597 N N . LEU A 1 208 ? -7.036 -8.735 -5.926 1.00 98.06 208 LEU A N 1
ATOM 1598 C CA . LEU A 1 208 ? -6.710 -9.928 -6.720 1.00 98.06 208 LEU A CA 1
ATOM 1599 C C . LEU A 1 208 ? -6.797 -11.220 -5.898 1.00 98.06 208 LEU A C 1
ATOM 1601 O O . LEU A 1 208 ? -7.275 -12.242 -6.398 1.00 98.06 208 LEU A O 1
ATOM 1605 N N . TRP A 1 209 ? -6.376 -11.184 -4.634 1.00 98.19 209 TRP A N 1
ATOM 1606 C CA . TRP A 1 209 ? -6.477 -12.345 -3.756 1.00 98.19 209 TRP A CA 1
ATOM 1607 C C . TRP A 1 209 ? -7.928 -12.636 -3.338 1.00 98.19 209 TRP A C 1
ATOM 1609 O O . TRP A 1 209 ? -8.364 -13.793 -3.345 1.00 98.19 209 TRP A O 1
ATOM 1619 N N . ALA A 1 210 ? -8.696 -11.592 -3.031 1.00 98.06 210 ALA A N 1
ATOM 1620 C CA . ALA A 1 210 ? -10.093 -11.683 -2.631 1.00 98.06 210 ALA A CA 1
ATOM 1621 C C . ALA A 1 210 ? -11.014 -12.122 -3.783 1.00 98.06 210 ALA A C 1
ATOM 1623 O O . ALA A 1 210 ? -11.857 -12.986 -3.579 1.00 98.06 210 ALA A O 1
ATOM 1624 N N . GLU A 1 211 ? -10.835 -11.587 -4.991 1.00 97.62 211 GLU A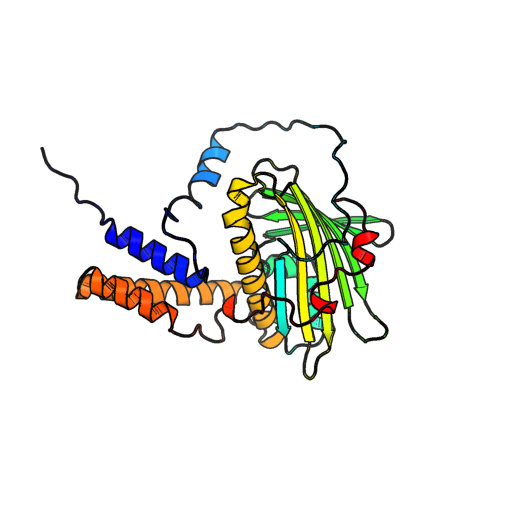 N 1
ATOM 1625 C CA . GLU A 1 211 ? -11.708 -11.868 -6.142 1.00 97.62 211 GLU A CA 1
ATOM 1626 C C . GLU A 1 211 ? -11.293 -13.125 -6.911 1.00 97.62 211 GLU A C 1
ATOM 1628 O O . GLU A 1 211 ? -12.137 -13.878 -7.383 1.00 97.62 211 GLU A O 1
ATOM 1633 N N . ARG A 1 212 ? -9.984 -13.346 -7.086 1.00 96.44 212 ARG A N 1
ATOM 1634 C CA . ARG A 1 212 ? -9.458 -14.349 -8.032 1.00 96.44 212 ARG A CA 1
ATOM 1635 C C . ARG A 1 212 ? -8.648 -15.452 -7.370 1.00 96.44 212 ARG A C 1
ATOM 1637 O O . ARG A 1 212 ? -8.023 -16.245 -8.065 1.00 96.44 212 ARG A O 1
ATOM 1644 N N . HIS A 1 213 ? -8.591 -15.476 -6.037 1.00 96.75 213 HIS A N 1
ATOM 1645 C CA . HIS A 1 213 ? -7.756 -16.414 -5.277 1.00 96.75 213 HIS A CA 1
ATOM 1646 C C . HIS A 1 213 ? -6.258 -16.353 -5.650 1.00 96.75 213 HIS A C 1
ATOM 1648 O O . HIS A 1 213 ? -5.488 -17.255 -5.315 1.00 96.75 213 HIS A O 1
ATOM 1654 N N . GLN A 1 214 ? -5.811 -15.269 -6.298 1.00 96.88 214 GLN A N 1
ATOM 1655 C CA . GLN A 1 214 ? -4.417 -15.085 -6.677 1.00 96.88 214 GLN A CA 1
ATOM 1656 C C . GLN A 1 214 ? -3.596 -14.780 -5.424 1.00 96.88 214 GLN A C 1
ATOM 1658 O O . GLN A 1 214 ? -3.634 -13.670 -4.895 1.00 96.88 214 GLN A O 1
ATOM 1663 N N . ARG A 1 215 ? -2.855 -15.781 -4.936 1.00 95.31 215 ARG A N 1
ATOM 1664 C CA . ARG A 1 215 ? -2.059 -15.645 -3.711 1.00 95.31 215 ARG A CA 1
ATOM 1665 C C . ARG A 1 215 ? -1.083 -14.461 -3.821 1.00 95.31 215 ARG A C 1
ATOM 1667 O O . ARG A 1 215 ? -0.470 -14.290 -4.878 1.00 95.31 215 ARG A O 1
ATOM 1674 N N . PRO A 1 216 ? -0.825 -13.718 -2.731 1.00 92.94 216 PRO A N 1
ATOM 1675 C CA . PRO A 1 216 ? 0.016 -12.524 -2.777 1.00 92.94 216 PRO A CA 1
ATOM 1676 C C . PRO A 1 216 ? 1.424 -12.767 -3.341 1.00 92.94 216 PRO A C 1
ATOM 1678 O O . PRO A 1 216 ? 1.956 -11.900 -4.033 1.00 92.94 216 PRO A O 1
ATOM 1681 N N . GLY A 1 217 ? 2.026 -13.935 -3.091 1.00 88.25 217 GLY A N 1
ATOM 1682 C CA . GLY A 1 217 ? 3.315 -14.320 -3.685 1.00 88.25 217 GLY A CA 1
ATOM 1683 C C . GLY A 1 217 ? 3.268 -14.447 -5.214 1.00 88.25 217 GLY A C 1
ATOM 1684 O O . GLY A 1 217 ? 4.174 -13.980 -5.895 1.00 88.25 217 GLY A O 1
ATOM 1685 N N . ARG A 1 218 ? 2.172 -14.974 -5.780 1.00 91.38 218 ARG A N 1
ATOM 1686 C CA . ARG A 1 218 ? 1.975 -15.034 -7.239 1.00 91.38 218 ARG A CA 1
ATOM 1687 C C . ARG A 1 218 ? 1.835 -13.635 -7.834 1.00 91.38 218 ARG A C 1
ATOM 1689 O O . ARG A 1 218 ? 2.406 -13.383 -8.888 1.00 91.38 218 ARG A O 1
ATOM 1696 N N . SER A 1 219 ? 1.134 -12.728 -7.150 1.00 89.69 219 SER A N 1
ATOM 1697 C CA . SER A 1 219 ? 1.019 -11.326 -7.576 1.00 89.69 219 SER A CA 1
ATOM 1698 C C . SER A 1 219 ? 2.371 -10.621 -7.654 1.00 89.69 219 SER A C 1
ATOM 1700 O O . SER A 1 219 ? 2.581 -9.850 -8.583 1.00 89.69 219 SER A O 1
ATOM 1702 N N . LEU A 1 220 ? 3.297 -10.919 -6.735 1.00 88.00 220 LEU A N 1
ATOM 1703 C CA . LEU A 1 220 ? 4.669 -10.405 -6.803 1.00 88.00 220 LEU A CA 1
ATOM 1704 C C . LEU A 1 220 ? 5.423 -10.965 -8.008 1.00 88.00 220 LEU A C 1
ATOM 1706 O O . LEU A 1 220 ? 5.981 -10.192 -8.775 1.00 88.00 220 LEU A O 1
ATOM 1710 N N . VAL A 1 221 ? 5.395 -12.286 -8.215 1.00 90.31 221 VAL A N 1
ATOM 1711 C CA . VAL A 1 221 ? 6.066 -12.925 -9.363 1.00 90.31 221 VAL A CA 1
ATOM 1712 C C . VAL A 1 221 ? 5.574 -12.341 -10.687 1.00 90.31 221 VAL A C 1
ATOM 1714 O O . VAL A 1 221 ? 6.373 -12.004 -11.553 1.00 90.31 221 VAL A O 1
ATOM 1717 N N . VAL A 1 222 ? 4.258 -12.189 -10.838 1.00 89.94 222 VAL A N 1
ATOM 1718 C CA . VAL A 1 222 ? 3.651 -11.633 -12.053 1.00 89.94 222 VAL A CA 1
ATOM 1719 C C . VAL A 1 222 ? 3.984 -10.144 -12.219 1.00 89.94 222 VAL A C 1
ATOM 1721 O O . VAL A 1 222 ? 4.233 -9.714 -13.339 1.00 89.94 222 VAL A O 1
ATOM 1724 N N . ALA A 1 223 ? 4.064 -9.372 -11.129 1.00 89.00 223 ALA A N 1
ATOM 1725 C CA . ALA A 1 223 ? 4.520 -7.982 -11.180 1.00 89.00 223 ALA A CA 1
ATOM 1726 C C . ALA A 1 223 ? 5.992 -7.856 -11.602 1.00 89.00 223 ALA A C 1
ATOM 1728 O O . ALA A 1 223 ? 6.308 -7.021 -12.443 1.00 89.00 223 ALA A O 1
ATOM 1729 N N . PHE A 1 224 ? 6.880 -8.706 -11.077 1.00 89.25 224 PHE A N 1
ATOM 1730 C CA . PHE A 1 224 ? 8.285 -8.730 -11.495 1.00 89.25 224 PHE A CA 1
ATOM 1731 C C . PHE A 1 224 ? 8.449 -9.162 -12.952 1.00 89.25 224 PHE A C 1
ATOM 1733 O O . PHE A 1 224 ? 9.282 -8.599 -13.655 1.00 89.25 224 PHE A O 1
ATOM 1740 N N . ALA A 1 225 ? 7.645 -10.119 -13.421 1.00 90.56 225 ALA A N 1
ATOM 1741 C CA . ALA A 1 225 ? 7.650 -10.527 -14.821 1.00 90.56 225 ALA A CA 1
ATOM 1742 C C . ALA A 1 225 ? 7.189 -9.388 -15.748 1.00 90.56 225 ALA A C 1
ATOM 1744 O O . ALA A 1 225 ? 7.870 -9.099 -16.727 1.00 90.56 225 ALA A O 1
ATOM 1745 N N . ASP A 1 226 ? 6.085 -8.705 -15.422 1.00 90.56 226 ASP A N 1
ATOM 1746 C CA . ASP A 1 226 ? 5.596 -7.538 -16.177 1.00 90.56 226 ASP A CA 1
ATOM 1747 C C . ASP A 1 226 ? 6.646 -6.415 -16.215 1.00 90.56 226 ASP A C 1
ATOM 1749 O O . ASP A 1 226 ? 6.947 -5.881 -17.283 1.00 90.56 226 ASP A O 1
ATOM 1753 N N . PHE A 1 227 ? 7.285 -6.129 -15.076 1.00 88.38 227 PHE A N 1
ATOM 1754 C CA . PHE A 1 227 ? 8.375 -5.156 -14.998 1.00 88.38 227 PHE A CA 1
ATOM 1755 C C . PHE A 1 227 ? 9.571 -5.574 -15.860 1.00 88.38 227 PHE A C 1
ATOM 1757 O O . PHE A 1 227 ? 10.079 -4.774 -16.643 1.00 88.38 227 PHE A O 1
ATOM 1764 N N . GLY A 1 228 ? 9.990 -6.838 -15.765 1.00 89.50 228 GLY A N 1
ATOM 1765 C CA . GLY A 1 228 ? 11.097 -7.390 -16.542 1.00 89.50 228 GLY A CA 1
ATOM 1766 C C . GLY A 1 228 ? 10.856 -7.304 -18.047 1.00 89.50 228 GLY A C 1
ATOM 1767 O O . GLY A 1 228 ? 11.742 -6.870 -18.776 1.00 89.50 228 GLY A O 1
ATOM 1768 N N . VAL A 1 229 ? 9.646 -7.628 -18.512 1.00 91.88 229 VAL A N 1
ATOM 1769 C CA . VAL A 1 229 ? 9.262 -7.512 -19.929 1.00 91.88 229 VAL A CA 1
ATOM 1770 C C . VAL A 1 229 ? 9.310 -6.059 -20.401 1.00 91.88 229 VAL A C 1
ATOM 1772 O O . VAL A 1 229 ? 9.842 -5.778 -21.477 1.00 91.88 229 VAL A O 1
ATOM 1775 N N . ARG A 1 230 ? 8.806 -5.114 -19.600 1.00 91.50 230 ARG A N 1
ATOM 1776 C CA . ARG A 1 230 ? 8.846 -3.680 -19.933 1.00 91.50 230 ARG A CA 1
ATOM 1777 C C . ARG A 1 230 ? 10.283 -3.161 -20.001 1.00 91.50 230 ARG A C 1
ATOM 1779 O O . ARG A 1 230 ? 10.638 -2.507 -20.977 1.00 91.50 230 ARG A O 1
ATOM 1786 N N . CYS A 1 231 ? 11.125 -3.512 -19.029 1.00 88.88 231 CYS A N 1
ATOM 1787 C CA . CYS A 1 231 ? 12.553 -3.182 -19.037 1.00 88.88 231 CYS A CA 1
ATOM 1788 C C . CYS A 1 231 ? 13.275 -3.786 -20.245 1.00 88.88 231 CYS A C 1
ATOM 1790 O O . CYS A 1 231 ? 14.013 -3.081 -20.926 1.00 88.88 231 CYS A O 1
ATOM 1792 N N . ALA A 1 232 ? 13.034 -5.065 -20.543 1.00 91.81 232 ALA A N 1
ATOM 1793 C CA . ALA A 1 232 ? 13.627 -5.741 -21.691 1.00 91.81 232 ALA A CA 1
ATOM 1794 C C . ALA A 1 232 ? 13.210 -5.081 -23.010 1.00 91.81 232 ALA A C 1
ATOM 1796 O O . ALA A 1 232 ? 14.048 -4.884 -23.880 1.00 91.81 232 ALA A O 1
ATOM 1797 N N . THR A 1 233 ? 11.947 -4.665 -23.137 1.00 91.62 233 THR A N 1
ATOM 1798 C CA . THR A 1 233 ? 11.452 -3.952 -24.326 1.00 91.62 233 THR A CA 1
ATOM 1799 C C . THR A 1 233 ? 12.198 -2.636 -24.537 1.00 91.62 233 THR A C 1
ATOM 1801 O O . THR A 1 233 ? 12.644 -2.343 -25.643 1.00 91.62 233 THR A O 1
ATOM 1804 N N . VAL A 1 234 ? 12.380 -1.857 -23.469 1.00 90.44 234 VAL A N 1
ATOM 1805 C CA . VAL A 1 234 ? 13.119 -0.590 -23.521 1.00 90.44 234 VAL A CA 1
ATOM 1806 C C . VAL A 1 234 ? 14.605 -0.818 -23.818 1.00 90.44 234 VAL A C 1
ATOM 1808 O O . VAL A 1 234 ? 15.189 -0.091 -24.618 1.00 90.44 234 VAL A O 1
ATOM 1811 N N . ALA A 1 235 ? 15.210 -1.851 -23.229 1.00 89.12 235 ALA A N 1
ATOM 1812 C CA . ALA A 1 235 ? 16.599 -2.213 -23.489 1.00 89.12 235 ALA A CA 1
ATOM 1813 C C . ALA A 1 235 ? 16.812 -2.657 -24.944 1.00 89.12 235 ALA A C 1
ATOM 1815 O O . ALA A 1 235 ? 17.735 -2.179 -25.595 1.00 89.12 235 ALA A O 1
ATOM 1816 N N . VAL A 1 236 ? 15.932 -3.508 -25.483 1.00 93.69 236 VAL A N 1
ATOM 1817 C CA . VAL A 1 236 ? 15.967 -3.934 -26.892 1.00 93.69 236 VAL A CA 1
ATOM 1818 C C . VAL A 1 236 ? 15.811 -2.735 -27.824 1.00 93.69 236 VAL A C 1
ATOM 1820 O O . VAL A 1 236 ? 16.553 -2.637 -28.795 1.00 93.69 236 VAL A O 1
ATOM 1823 N N . ALA A 1 237 ? 14.915 -1.793 -27.514 1.00 92.06 237 ALA A N 1
ATOM 1824 C CA . ALA A 1 237 ? 14.757 -0.563 -28.289 1.00 92.06 237 ALA A CA 1
ATOM 1825 C C . ALA A 1 237 ? 16.035 0.296 -28.303 1.00 92.06 237 ALA A C 1
ATOM 1827 O O . ALA A 1 237 ? 16.372 0.870 -29.334 1.00 92.06 237 ALA A O 1
ATOM 1828 N N . GLY A 1 238 ? 16.763 0.351 -27.184 1.00 90.56 238 GLY A N 1
ATOM 1829 C CA . GLY A 1 238 ? 18.051 1.042 -27.106 1.00 90.56 238 GLY A CA 1
ATOM 1830 C C . GLY A 1 238 ? 19.184 0.324 -27.836 1.00 90.56 238 GLY A C 1
ATOM 1831 O O . GLY A 1 238 ? 19.995 0.983 -28.470 1.00 90.56 238 GLY A O 1
ATOM 1832 N N . VAL A 1 239 ? 19.230 -1.011 -27.785 1.00 92.50 239 VAL A N 1
ATOM 1833 C CA . VAL A 1 239 ? 20.252 -1.814 -28.485 1.00 92.50 239 VAL A CA 1
ATOM 1834 C C . VAL A 1 239 ? 20.029 -1.820 -29.999 1.00 92.50 239 VAL A C 1
ATOM 1836 O O . VAL A 1 239 ? 20.991 -1.784 -30.758 1.00 92.50 239 VAL A O 1
ATOM 1839 N N . ALA A 1 240 ? 18.773 -1.886 -30.445 1.00 92.81 240 ALA A N 1
ATOM 1840 C CA . ALA A 1 240 ? 18.422 -1.912 -31.865 1.00 92.81 240 ALA A CA 1
ATOM 1841 C C . ALA A 1 240 ? 18.416 -0.520 -32.521 1.00 92.81 240 ALA A C 1
ATOM 1843 O O . ALA A 1 240 ? 18.426 -0.429 -33.747 1.00 92.81 240 ALA A O 1
ATOM 1844 N N . GLY A 1 241 ? 18.356 0.545 -31.720 1.00 91.44 241 GLY A N 1
ATOM 1845 C CA . GLY A 1 241 ? 18.298 1.928 -32.179 1.00 91.44 241 GLY A CA 1
ATOM 1846 C C . GLY A 1 241 ? 19.301 2.805 -31.441 1.00 91.44 241 GLY A C 1
ATOM 1847 O O . GLY A 1 241 ? 20.484 2.494 -31.356 1.00 91.44 241 GLY A O 1
ATOM 1848 N N . ASP A 1 242 ? 18.815 3.925 -30.921 1.00 86.88 242 ASP A N 1
ATOM 1849 C CA . ASP A 1 242 ? 19.593 4.901 -30.166 1.00 86.88 242 ASP A CA 1
ATOM 1850 C C . ASP A 1 242 ? 18.911 5.255 -28.830 1.00 86.88 242 ASP A C 1
ATOM 1852 O O . ASP A 1 242 ? 17.846 4.741 -28.467 1.00 86.88 242 ASP A O 1
ATOM 1856 N N . GLY A 1 243 ? 19.519 6.178 -28.079 1.00 88.25 243 GLY A N 1
ATOM 1857 C CA . GLY A 1 243 ? 18.960 6.654 -26.812 1.00 88.25 243 GLY A CA 1
ATOM 1858 C C . GLY A 1 243 ? 17.574 7.301 -26.949 1.00 88.25 243 GLY A C 1
ATOM 1859 O O . GLY A 1 243 ? 16.761 7.199 -26.029 1.00 88.25 243 GLY A O 1
ATOM 1860 N N . LEU A 1 244 ? 17.266 7.922 -28.093 1.00 92.00 244 LEU A N 1
ATOM 1861 C CA . LEU A 1 244 ? 15.947 8.508 -28.358 1.00 92.00 244 LEU A CA 1
ATOM 1862 C C . LEU A 1 244 ? 14.889 7.422 -28.555 1.00 92.00 244 LEU A C 1
ATOM 1864 O O . LEU A 1 244 ? 13.783 7.537 -28.026 1.00 92.00 244 LEU A O 1
ATOM 1868 N N . THR A 1 245 ? 15.243 6.342 -29.244 1.00 90.50 245 THR A N 1
ATOM 1869 C CA . THR A 1 245 ? 14.383 5.173 -29.449 1.00 90.50 245 THR A CA 1
ATOM 1870 C C . THR A 1 245 ? 14.077 4.481 -28.119 1.00 90.50 245 THR A C 1
ATOM 1872 O O . THR A 1 245 ? 12.916 4.175 -27.833 1.00 90.50 245 THR A O 1
ATOM 1875 N N . ALA A 1 246 ? 15.080 4.320 -27.247 1.00 88.06 246 ALA A N 1
ATOM 1876 C CA . ALA A 1 246 ? 14.885 3.810 -25.888 1.00 88.06 246 ALA A CA 1
ATOM 1877 C C . ALA A 1 246 ? 13.958 4.714 -25.053 1.00 88.06 246 ALA A C 1
ATOM 1879 O O . ALA A 1 246 ? 13.031 4.230 -24.398 1.00 88.06 246 ALA A O 1
ATOM 1880 N N . ALA A 1 247 ? 14.166 6.034 -25.103 1.00 89.56 247 ALA A N 1
ATOM 1881 C CA . ALA A 1 247 ? 13.331 6.997 -24.390 1.00 89.56 247 ALA A CA 1
ATOM 1882 C C . ALA A 1 247 ? 11.879 6.984 -24.897 1.00 89.56 247 ALA A C 1
ATOM 1884 O O . ALA A 1 247 ? 10.943 6.956 -24.093 1.00 89.56 247 ALA A O 1
ATOM 1885 N N . ALA A 1 248 ? 11.676 6.937 -26.216 1.00 90.69 248 ALA A N 1
ATOM 1886 C CA . ALA A 1 248 ? 10.357 6.819 -26.827 1.00 90.69 248 ALA A CA 1
ATOM 1887 C C . ALA A 1 248 ? 9.660 5.517 -26.406 1.00 90.69 248 ALA A C 1
ATOM 1889 O O . ALA A 1 248 ? 8.498 5.552 -25.997 1.00 90.69 248 ALA A O 1
ATOM 1890 N N . ALA A 1 249 ? 10.372 4.385 -26.412 1.00 90.50 249 ALA A N 1
ATOM 1891 C CA . ALA A 1 249 ? 9.845 3.111 -25.930 1.00 90.50 249 ALA A CA 1
ATOM 1892 C C . ALA A 1 249 ? 9.425 3.190 -24.453 1.00 90.50 249 ALA A C 1
ATOM 1894 O O . ALA A 1 249 ? 8.326 2.756 -24.107 1.00 90.50 249 ALA A O 1
ATOM 1895 N N . ALA A 1 250 ? 10.238 3.799 -23.585 1.00 88.31 250 ALA A N 1
ATOM 1896 C CA . ALA A 1 250 ? 9.901 3.978 -22.172 1.00 88.31 250 ALA A CA 1
ATOM 1897 C C . ALA A 1 250 ? 8.645 4.849 -21.976 1.00 88.31 250 ALA A C 1
ATOM 1899 O O . ALA A 1 250 ? 7.782 4.524 -21.156 1.00 88.31 250 ALA A O 1
ATOM 1900 N N . ILE A 1 251 ? 8.503 5.925 -22.758 1.00 90.00 251 ILE A N 1
ATOM 1901 C CA . ILE A 1 251 ? 7.314 6.788 -22.741 1.00 90.00 251 ILE A CA 1
ATOM 1902 C C . ILE A 1 251 ? 6.079 6.018 -23.216 1.00 90.00 251 ILE A C 1
ATOM 1904 O O . ILE A 1 251 ? 5.040 6.070 -22.559 1.00 90.00 251 ILE A O 1
ATOM 1908 N N . LEU A 1 252 ? 6.180 5.270 -24.317 1.00 90.75 252 LEU A N 1
ATOM 1909 C CA . LEU A 1 252 ? 5.076 4.463 -24.841 1.00 90.75 252 LEU A CA 1
ATOM 1910 C C . LEU A 1 252 ? 4.657 3.368 -23.854 1.00 90.75 252 LEU A C 1
ATOM 1912 O O . LEU A 1 252 ? 3.462 3.162 -23.640 1.00 90.75 252 LEU A O 1
ATOM 1916 N N . MET A 1 253 ? 5.613 2.728 -23.171 1.00 88.75 253 MET A N 1
ATOM 1917 C CA . MET A 1 253 ? 5.331 1.712 -22.150 1.00 88.75 253 MET A CA 1
ATOM 1918 C C . MET A 1 253 ? 4.484 2.247 -20.991 1.00 88.75 253 MET A C 1
ATOM 1920 O O . MET A 1 253 ? 3.730 1.477 -20.395 1.00 88.75 253 MET A O 1
ATOM 1924 N N . ARG A 1 254 ? 4.517 3.554 -20.702 1.00 83.31 254 ARG A N 1
ATOM 1925 C CA . ARG A 1 254 ? 3.632 4.173 -19.699 1.00 83.31 254 ARG A CA 1
ATOM 1926 C C . ARG A 1 254 ? 2.147 4.052 -20.059 1.00 83.31 254 ARG A C 1
ATOM 1928 O O . ARG A 1 254 ? 1.310 4.013 -19.160 1.00 83.31 254 ARG A O 1
ATOM 1935 N N . TRP A 1 255 ? 1.827 3.996 -21.349 1.00 87.06 255 TRP A N 1
ATOM 1936 C CA . TRP A 1 255 ? 0.458 3.893 -21.857 1.00 87.06 255 TRP A CA 1
ATOM 1937 C C . TRP A 1 255 ? 0.016 2.449 -22.092 1.00 87.06 255 TRP A C 1
ATOM 1939 O O . TRP A 1 255 ? -1.179 2.191 -22.227 1.00 87.06 255 TRP A O 1
ATOM 1949 N N . VAL A 1 256 ? 0.954 1.496 -22.101 1.00 87.31 256 VAL A N 1
ATOM 1950 C CA . VAL A 1 256 ? 0.629 0.073 -22.220 1.00 87.31 256 VAL A CA 1
ATOM 1951 C C . VAL A 1 256 ? -0.097 -0.382 -20.951 1.00 87.31 256 VAL A C 1
ATOM 1953 O O . VAL A 1 256 ? 0.501 -0.356 -19.864 1.00 87.31 256 VAL A O 1
ATOM 1956 N N . PRO A 1 257 ? -1.362 -0.828 -21.055 1.00 87.81 257 PRO A N 1
ATOM 1957 C CA . PRO A 1 257 ? -2.160 -1.178 -19.893 1.00 87.81 257 PRO A CA 1
ATOM 1958 C C . PRO A 1 257 ? -1.528 -2.339 -19.128 1.00 87.81 257 PRO A C 1
ATOM 1960 O O . PRO A 1 257 ? -1.033 -3.311 -19.698 1.00 87.81 257 PRO A O 1
ATOM 1963 N N . VAL A 1 258 ? -1.559 -2.239 -17.803 1.00 88.62 258 VAL A N 1
ATOM 1964 C CA . VAL A 1 258 ? -1.102 -3.307 -16.914 1.00 88.62 258 VAL A CA 1
ATOM 1965 C C . VAL A 1 258 ? -2.121 -4.445 -16.946 1.00 88.62 258 VAL A C 1
ATOM 1967 O O . VAL A 1 258 ? -3.312 -4.221 -16.694 1.00 88.62 258 VAL A O 1
ATOM 1970 N N . LEU A 1 259 ? -1.657 -5.667 -17.231 1.00 91.44 259 LEU A N 1
ATOM 1971 C CA . LEU A 1 259 ? -2.521 -6.843 -17.356 1.00 91.44 259 LEU A CA 1
ATOM 1972 C C . LEU A 1 259 ? -3.400 -7.042 -16.108 1.00 91.44 259 LEU A C 1
ATOM 1974 O O . LEU A 1 259 ? -2.941 -6.793 -14.989 1.00 91.44 259 LEU A O 1
ATOM 1978 N N . PRO A 1 260 ? -4.643 -7.548 -16.240 1.00 93.19 260 PRO A N 1
ATOM 1979 C CA . PRO A 1 260 ? -5.575 -7.671 -15.116 1.00 93.19 260 PRO A CA 1
ATOM 1980 C C . PRO A 1 260 ? -5.087 -8.513 -13.928 1.00 93.19 260 PRO A C 1
ATOM 1982 O O . PRO A 1 260 ? -5.643 -8.382 -12.844 1.00 93.19 260 PRO A O 1
ATOM 1985 N N . CYS A 1 261 ? -4.099 -9.393 -14.123 1.00 92.81 261 CYS A N 1
ATOM 1986 C CA . CYS A 1 261 ? -3.485 -10.222 -13.078 1.00 92.81 261 CYS A CA 1
ATOM 1987 C C . CYS A 1 261 ? -2.256 -9.577 -12.413 1.00 92.81 261 CYS A C 1
ATOM 1989 O O . CYS A 1 261 ? -1.793 -10.062 -11.380 1.00 92.81 261 CYS A O 1
ATOM 1991 N N . VAL A 1 262 ? -1.724 -8.492 -12.976 1.00 93.38 262 VAL A N 1
ATOM 1992 C CA . VAL A 1 262 ? -0.616 -7.731 -12.394 1.00 93.38 262 VAL A CA 1
ATOM 1993 C C . VAL A 1 262 ? -1.209 -6.682 -11.446 1.00 93.38 262 VAL A C 1
ATOM 1995 O O . VAL A 1 262 ? -2.073 -5.917 -11.885 1.00 93.38 262 VAL A O 1
ATOM 1998 N N . PRO A 1 263 ? -0.808 -6.625 -10.165 1.00 93.19 263 PRO A N 1
ATOM 1999 C CA . PRO A 1 263 ? -1.267 -5.588 -9.240 1.00 93.19 263 PRO A CA 1
ATOM 2000 C C . PRO A 1 263 ? -0.826 -4.188 -9.696 1.00 93.19 263 PRO A C 1
ATOM 2002 O O . PRO A 1 263 ? 0.327 -3.988 -10.077 1.00 93.19 263 PRO A O 1
ATOM 2005 N N . SER A 1 264 ? -1.736 -3.213 -9.636 1.00 94.12 264 SER A N 1
ATOM 2006 C CA . SER A 1 264 ? -1.482 -1.828 -10.041 1.00 94.12 264 SER A CA 1
ATOM 2007 C C . SER A 1 264 ? -2.146 -0.807 -9.120 1.00 94.12 264 SER A C 1
ATOM 2009 O O . SER A 1 264 ? -3.360 -0.807 -8.914 1.00 94.12 264 SER A O 1
ATOM 2011 N N . ALA A 1 265 ? -1.350 0.164 -8.670 1.00 93.19 265 ALA A N 1
ATOM 2012 C CA . ALA A 1 265 ? -1.813 1.303 -7.884 1.00 93.19 265 ALA A CA 1
ATOM 2013 C C . ALA A 1 265 ? -2.708 2.278 -8.672 1.00 93.19 265 ALA A C 1
ATOM 2015 O O . ALA A 1 265 ? -3.320 3.156 -8.062 1.00 93.19 265 ALA A O 1
ATOM 2016 N N . SER A 1 266 ? -2.757 2.180 -10.008 1.00 91.06 266 SER A N 1
ATOM 2017 C CA . SER A 1 266 ? -3.620 3.022 -10.852 1.00 91.06 266 SER A CA 1
ATOM 2018 C C . SER A 1 266 ? -5.091 2.602 -10.821 1.00 91.06 266 SER A C 1
ATOM 2020 O O . SER A 1 266 ? -5.95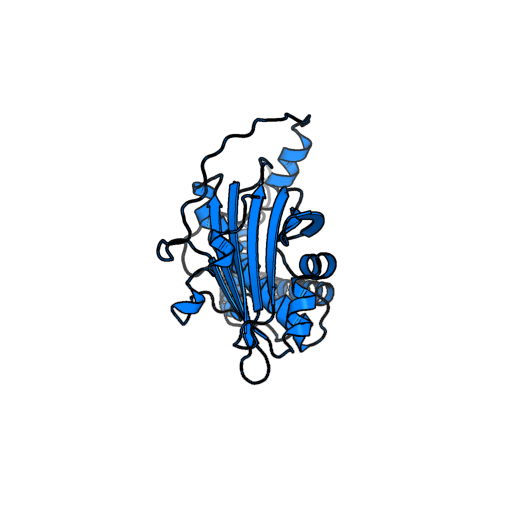0 3.377 -11.225 1.00 91.06 266 SER A O 1
ATOM 2022 N N . ARG A 1 267 ? -5.397 1.394 -10.323 1.00 93.69 267 ARG A N 1
ATOM 2023 C CA . ARG A 1 267 ? -6.773 0.881 -10.200 1.00 93.69 267 ARG A CA 1
ATOM 2024 C C . ARG A 1 267 ? -7.492 1.349 -8.935 1.00 93.69 267 ARG A C 1
ATOM 2026 O O . ARG A 1 267 ? -8.664 1.033 -8.759 1.00 93.69 267 ARG A O 1
ATOM 2033 N N . CYS A 1 268 ? -6.796 2.062 -8.053 1.00 95.38 268 CYS A N 1
ATOM 2034 C CA . CYS A 1 268 ? -7.364 2.580 -6.815 1.00 95.38 268 CYS A CA 1
ATOM 2035 C C . CYS A 1 268 ? -7.579 4.090 -6.909 1.00 95.38 268 CYS A C 1
ATOM 2037 O O . CYS A 1 268 ? -6.751 4.823 -7.455 1.00 95.38 268 CYS A O 1
ATOM 2039 N N . LEU A 1 269 ? -8.672 4.552 -6.311 1.00 94.44 269 LEU A N 1
ATOM 2040 C CA . LEU A 1 269 ? -8.978 5.964 -6.159 1.00 94.44 269 LEU A CA 1
ATOM 2041 C C . LEU A 1 269 ? -8.136 6.541 -5.012 1.00 94.44 269 LEU A C 1
ATOM 2043 O O . LEU A 1 269 ? -8.017 5.911 -3.966 1.00 94.44 269 LEU A O 1
ATOM 2047 N N . ARG A 1 270 ? -7.552 7.730 -5.195 1.00 92.25 270 ARG A N 1
ATOM 2048 C CA . ARG A 1 270 ? -6.697 8.389 -4.179 1.00 92.25 270 ARG A CA 1
ATOM 2049 C C . ARG A 1 270 ? -7.250 9.709 -3.649 1.00 92.25 270 ARG A C 1
ATOM 2051 O O . ARG A 1 270 ? -6.616 10.369 -2.832 1.00 92.25 270 ARG A O 1
ATOM 2058 N N . HIS A 1 271 ? -8.450 10.073 -4.085 1.00 87.75 271 HIS A N 1
ATOM 2059 C CA . HIS A 1 271 ? -9.175 11.236 -3.596 1.00 87.75 271 HIS A CA 1
ATOM 2060 C C . HIS A 1 271 ? -10.546 10.793 -3.092 1.00 87.75 271 HIS A C 1
ATOM 2062 O O . HIS A 1 271 ? -11.200 10.013 -3.783 1.00 87.75 271 HIS A O 1
ATOM 2068 N N . PRO A 1 272 ? -10.985 11.251 -1.910 1.00 86.56 272 PRO A N 1
ATOM 2069 C CA . PRO A 1 272 ? -12.278 10.856 -1.376 1.00 86.56 272 PRO A CA 1
ATOM 2070 C C . PRO A 1 272 ? -13.399 11.354 -2.302 1.00 86.56 272 PRO A C 1
ATOM 2072 O O . PRO A 1 272 ? -13.437 12.549 -2.599 1.00 86.56 272 PRO A O 1
ATOM 2075 N N . PRO A 1 273 ? -14.310 10.475 -2.760 1.00 85.81 273 PRO A N 1
ATOM 2076 C CA . PRO A 1 273 ? -15.401 10.862 -3.653 1.00 85.81 273 PRO A CA 1
ATOM 2077 C C . PRO A 1 273 ? -16.536 11.581 -2.908 1.00 85.81 273 PRO A C 1
ATOM 2079 O O . PRO A 1 273 ? -17.370 12.231 -3.531 1.00 85.81 273 PRO A O 1
ATOM 2082 N N . ASP A 1 274 ? -16.572 11.470 -1.578 1.00 85.56 274 ASP A N 1
ATOM 2083 C CA . ASP A 1 274 ? -17.595 12.049 -0.716 1.00 85.56 274 ASP A CA 1
ATOM 2084 C C . ASP A 1 274 ? -17.015 12.438 0.660 1.00 85.56 274 ASP A C 1
ATOM 2086 O O . ASP A 1 274 ? -15.952 11.967 1.082 1.00 85.56 274 ASP A O 1
ATOM 2090 N N . ALA A 1 275 ? -17.721 13.316 1.380 1.00 78.88 275 ALA A N 1
ATOM 2091 C CA . ALA A 1 275 ? -17.275 13.826 2.678 1.00 78.88 275 ALA A CA 1
ATOM 2092 C C . ALA A 1 275 ? -17.156 12.726 3.745 1.00 78.88 275 ALA A C 1
ATOM 2094 O O . ALA A 1 275 ? -16.273 12.782 4.602 1.00 78.88 275 ALA A O 1
ATOM 2095 N N . ARG A 1 276 ? -18.019 11.704 3.694 1.00 80.50 276 ARG A N 1
ATOM 2096 C CA . ARG A 1 276 ? -17.982 10.589 4.642 1.00 80.50 276 ARG A CA 1
ATOM 2097 C C . ARG A 1 276 ? -16.670 9.827 4.487 1.00 80.50 276 ARG A C 1
ATOM 2099 O O . ARG A 1 276 ? -16.011 9.593 5.494 1.00 80.50 276 ARG A O 1
ATOM 2106 N N . SER A 1 277 ? -16.269 9.506 3.264 1.00 79.75 277 SER A N 1
ATOM 2107 C CA . SER A 1 277 ? -15.030 8.802 2.922 1.00 79.75 277 SER A CA 1
ATOM 2108 C C . SER A 1 277 ? -13.769 9.555 3.357 1.00 79.75 277 SER A C 1
ATOM 2110 O O . SER A 1 277 ? -12.756 8.922 3.631 1.00 79.75 277 SER A O 1
ATOM 2112 N N . GLY A 1 278 ? -13.819 10.890 3.447 1.00 74.62 278 GLY A N 1
ATOM 2113 C CA . GLY A 1 278 ? -12.700 11.718 3.916 1.00 74.62 278 GLY A CA 1
ATOM 2114 C C . GLY A 1 278 ? -12.624 11.906 5.440 1.00 74.62 278 GLY A C 1
ATOM 2115 O O . GLY A 1 278 ? -11.547 12.188 5.978 1.00 74.62 278 GLY A O 1
ATOM 2116 N N . THR A 1 279 ? -13.740 11.747 6.153 1.00 78.88 279 THR A N 1
ATOM 2117 C CA . THR A 1 279 ? -13.838 12.012 7.598 1.00 78.88 279 THR A CA 1
ATOM 2118 C C . THR A 1 279 ? -13.486 10.776 8.414 1.00 78.88 279 THR A C 1
ATOM 2120 O O . THR A 1 279 ? -13.994 9.691 8.150 1.00 78.88 279 THR A O 1
ATOM 2123 N N . ALA A 1 280 ? -12.643 10.929 9.438 1.00 79.50 280 ALA A N 1
ATOM 2124 C CA . ALA A 1 280 ? -12.266 9.821 10.314 1.00 79.50 280 ALA A CA 1
ATOM 2125 C C . ALA A 1 280 ? -13.459 9.326 11.161 1.00 79.50 280 ALA A C 1
ATOM 2127 O O . ALA A 1 280 ? -14.308 10.130 11.542 1.00 79.50 280 ALA A O 1
ATOM 2128 N N . PRO A 1 281 ? -13.566 8.014 11.441 1.00 78.50 281 PRO A N 1
ATOM 2129 C CA . PRO A 1 281 ? -14.584 7.483 12.342 1.00 78.50 281 PRO A CA 1
ATOM 2130 C C . PRO A 1 281 ? -14.317 7.909 13.793 1.00 78.50 281 PRO A C 1
ATOM 2132 O O . PRO A 1 281 ? -13.167 8.068 14.196 1.00 78.50 281 PRO A O 1
ATOM 2135 N N . GLN A 1 282 ? -15.380 8.028 14.592 1.00 73.94 282 GLN A N 1
ATOM 2136 C CA . GLN A 1 282 ? -15.295 8.428 16.003 1.00 73.94 282 GLN A CA 1
ATOM 2137 C C . GLN A 1 282 ? -14.429 7.476 16.844 1.00 73.94 282 GLN A C 1
ATOM 2139 O O . GLN A 1 282 ? -13.685 7.945 17.697 1.00 73.94 282 GLN A O 1
ATOM 2144 N N . ALA A 1 283 ? -14.449 6.173 16.539 1.00 72.19 283 ALA A N 1
ATOM 2145 C CA . ALA A 1 283 ? -13.617 5.165 17.200 1.00 72.19 283 ALA A CA 1
ATOM 2146 C C . ALA A 1 283 ? -12.107 5.477 17.137 1.00 72.19 283 ALA A C 1
ATOM 2148 O O . ALA A 1 283 ? -11.356 5.085 18.022 1.00 72.19 283 ALA A O 1
ATOM 2149 N N . LEU A 1 284 ? -11.643 6.227 16.127 1.00 74.50 284 LEU A N 1
ATOM 2150 C CA . LEU A 1 284 ? -10.242 6.649 16.047 1.00 74.50 284 LEU A CA 1
ATOM 2151 C C . LEU A 1 284 ? -9.893 7.734 17.082 1.00 74.50 284 LEU A C 1
ATOM 2153 O O . LEU A 1 284 ? -8.754 7.812 17.546 1.00 74.50 284 LEU A O 1
ATOM 2157 N N . ALA A 1 285 ? -10.863 8.580 17.441 1.00 71.62 285 ALA A N 1
ATOM 2158 C CA . ALA A 1 285 ? -10.673 9.642 18.425 1.00 71.62 285 ALA A CA 1
ATOM 2159 C C . ALA A 1 285 ? -10.567 9.090 19.854 1.00 71.62 285 ALA A C 1
ATOM 2161 O O . ALA A 1 285 ? -9.861 9.674 20.668 1.00 71.62 285 ALA A O 1
ATOM 2162 N N . THR A 1 286 ? -11.228 7.965 20.133 1.00 72.50 286 THR A N 1
ATOM 2163 C CA . THR A 1 286 ? -11.232 7.296 21.443 1.00 72.50 286 THR A CA 1
ATOM 2164 C C . THR A 1 286 ? -10.122 6.258 21.603 1.00 72.50 286 THR A C 1
ATOM 2166 O O . THR A 1 286 ? -9.966 5.709 22.686 1.00 72.50 286 THR A O 1
ATOM 2169 N N . LEU A 1 287 ? -9.376 5.959 20.535 1.00 72.81 287 LEU A N 1
ATOM 2170 C CA . LEU A 1 287 ? -8.290 4.985 20.569 1.00 72.81 287 LEU A CA 1
ATOM 2171 C C . LEU A 1 287 ? -7.063 5.560 21.291 1.00 72.81 287 LEU A C 1
ATOM 2173 O O . LEU A 1 287 ? -6.636 6.672 20.971 1.00 72.81 287 LEU A O 1
ATOM 2177 N N . GLU A 1 288 ? -6.497 4.787 22.217 1.00 75.56 288 GLU A N 1
ATOM 2178 C CA . GLU A 1 288 ? -5.274 5.135 22.950 1.00 75.56 288 GLU A CA 1
ATOM 2179 C C . GLU A 1 288 ? -4.047 5.242 22.037 1.00 75.56 288 GLU A C 1
ATOM 2181 O O . GLU A 1 288 ? -3.984 4.625 20.971 1.00 75.56 288 GLU A O 1
ATOM 2186 N N . ASP A 1 289 ? -3.048 6.005 22.479 1.00 73.88 289 ASP A N 1
ATOM 2187 C CA . ASP A 1 289 ? -1.773 6.125 21.775 1.00 73.88 289 ASP A CA 1
ATOM 2188 C C . ASP A 1 289 ? -0.997 4.799 21.734 1.00 73.88 289 ASP A C 1
ATOM 2190 O O . ASP A 1 289 ? -1.116 3.944 22.616 1.00 73.88 289 ASP A O 1
ATOM 2194 N N . ALA A 1 290 ? -0.228 4.637 20.652 1.00 52.03 290 ALA A N 1
ATOM 2195 C CA . ALA A 1 290 ? 0.473 3.403 20.316 1.00 52.03 290 ALA A CA 1
ATOM 2196 C C . ALA A 1 290 ? 1.775 3.207 21.083 1.00 52.03 290 ALA A C 1
ATOM 2198 O O . ALA A 1 290 ? 2.606 4.139 21.148 1.00 52.03 290 ALA A O 1
#

Secondary structure (DSSP, 8-state):
--------HHHHHHHHHHHHHHHT--S------SSTTTHHHHHHTTS--------S--PPPPPTTS-STT-EEEEEEE-S-HHHHHHHHHSHHHHHHH-TT-SEEEEEEEETTEEEEEEEETTEEEEEEEEEEE--TTS-EEEEEEEE---TT-SEEEEEEEEEEEEETTEEEEEEEEEEEESSHHHHHHHHHHHHHHHHHHHHHHHHHHHH---HHHHHHHHHHHHHHHHHHHHHHHHHS-HHHHHHHHHHHTTSPPPTTS--GGGSB-S-SSHHHHSPPHHHHSSPP-

InterPro domains:
  IPR019587 Polyketide cyclase/dehydrase [PF10604] (71-204)
  IPR023393 START-like domain superfamily [G3DSA:3.30.530.20] (59-220)

Radius of gyration: 21.15 Å; chains: 1; bounding box: 73×36×61 Å

Foldseek 3Di:
DDDDDPPDPLLVVLVVLLVCLQLPDDDDDDDDPPPDPPPVVVVVVPDPDDDDDDDDDDDDDDFQPDDDDLKWKKKAWALFAPVLLCCCCVPQVSNCLLALVFVGKAFPDDDPQKTKIWTDHPRFIWIKIKHKDQDDVQRKIKMKMKIAGPGPPDQFGIKIKMWIWHDDDSGTMIMMIMHTDTPDVVVCVVVSSSNSFSRLLSVQLSSCCRHPVCGSVNLVVLQVVLSVVLSVQLVVLCVVDNSVSSVVSSVVVSVVDDDSSHRGSVNMDGDQPDPVSRRDDPVRSVDDHD

Organism: NCBI:txid2478914